Protein AF-A0A5C4MU54-F1 (afdb_monomer)

Nearest PDB structures (foldseek):
  4mve-assembly2_B  TM=8.933E-01  e=1.916E-12  Thermomonospora curvata DSM 43183
  5kkx-assembly2_B  TM=3.998E-01  e=1.098E+00  Neisseria meningitidis
  6kyw-assembly1_B  TM=4.357E-01  e=6.500E+00  Brassica rapa
  3ve1-assembly1_A  TM=3.232E-01  e=2.451E+00  Neisseria meningitidis serogroup B
  1u1z-assembly1_E  TM=2.388E-01  e=2.315E+00  Pseudomonas aeruginosa

Mean predicted aligned error: 8.46 Å

InterPro domains:
  IPR025568 Domain of unknown function DUF4334 [PF14232] (150-203)
  IPR025951 GXWXG domain [PF14231] (48-105)

Structure (mmCIF, N/CA/C/O backbone):
data_AF-A0A5C4MU54-F1
#
_entry.id   AF-A0A5C4MU54-F1
#
loop_
_atom_site.group_PDB
_atom_site.id
_atom_site.type_symbol
_atom_site.label_atom_id
_atom_site.label_alt_id
_atom_site.label_comp_id
_atom_site.label_asym_id
_atom_site.label_entity_id
_atom_site.label_seq_id
_atom_site.pdbx_PDB_ins_code
_atom_site.Cartn_x
_atom_site.Cartn_y
_atom_site.Cartn_z
_atom_site.occupancy
_atom_site.B_iso_or_equiv
_atom_site.auth_seq_id
_atom_site.auth_comp_id
_atom_site.auth_asym_id
_atom_site.auth_atom_id
_atom_site.pdbx_PDB_model_num
ATOM 1 N N . MET A 1 1 ? -67.118 17.242 30.029 1.00 42.56 1 MET A N 1
ATOM 2 C CA . MET A 1 1 ? -66.530 16.997 28.697 1.00 42.56 1 MET A CA 1
ATOM 3 C C . MET A 1 1 ? -65.313 17.906 28.598 1.00 42.56 1 MET A C 1
ATOM 5 O O . MET A 1 1 ? -65.481 19.115 28.640 1.00 42.56 1 MET A O 1
ATOM 9 N N . ASN A 1 2 ? -64.113 17.332 28.666 1.00 41.53 2 ASN A N 1
ATOM 10 C CA . ASN A 1 2 ? -62.840 18.057 28.631 1.00 41.53 2 ASN A CA 1
ATOM 11 C C . ASN A 1 2 ? -62.482 18.388 27.172 1.00 41.53 2 ASN A C 1
ATOM 13 O O . ASN A 1 2 ? -62.729 17.545 26.306 1.00 41.53 2 ASN A O 1
ATOM 17 N N . PRO A 1 3 ? -61.872 19.550 26.906 1.00 49.25 3 PRO A N 1
ATOM 18 C CA . PRO A 1 3 ? -60.753 19.557 25.971 1.00 49.25 3 PRO A CA 1
ATOM 19 C C . PRO A 1 3 ? -59.525 20.293 26.536 1.00 49.25 3 PRO A C 1
ATOM 21 O O . PRO A 1 3 ? -59.575 21.470 26.886 1.00 49.25 3 PRO A O 1
ATOM 24 N N . GLU A 1 4 ? -58.405 19.566 26.572 1.00 47.00 4 GLU A N 1
ATOM 25 C CA . GLU A 1 4 ? -57.030 20.070 26.686 1.00 47.00 4 GLU A CA 1
ATOM 26 C C . GLU A 1 4 ? -56.720 21.023 25.518 1.00 47.00 4 GLU A C 1
ATOM 28 O O . GLU A 1 4 ? -57.186 20.805 24.402 1.00 47.00 4 GLU A O 1
ATOM 33 N N . THR A 1 5 ? -55.969 22.115 25.681 1.00 49.09 5 THR A N 1
ATOM 34 C CA . THR A 1 5 ? -54.503 22.247 25.462 1.00 49.09 5 THR A CA 1
ATOM 35 C C . THR A 1 5 ? -54.216 23.767 25.411 1.00 49.09 5 THR A C 1
ATOM 37 O O . THR A 1 5 ? -55.079 24.517 24.974 1.00 49.09 5 THR A O 1
ATOM 40 N N . ARG A 1 6 ? -53.086 24.383 25.788 1.00 47.38 6 ARG A N 1
ATOM 41 C CA . ARG A 1 6 ? -51.692 24.010 26.107 1.00 47.38 6 ARG A CA 1
ATOM 42 C C . ARG A 1 6 ? -51.062 25.214 26.856 1.00 47.38 6 ARG A C 1
ATOM 44 O O . ARG A 1 6 ? -51.330 26.345 26.447 1.00 47.38 6 ARG A O 1
ATOM 51 N N . PRO A 1 7 ? -50.179 25.043 27.858 1.00 44.22 7 PRO A N 1
ATOM 52 C CA . PRO A 1 7 ? -49.405 26.158 28.407 1.00 44.22 7 PRO A CA 1
ATOM 53 C C . PRO A 1 7 ? 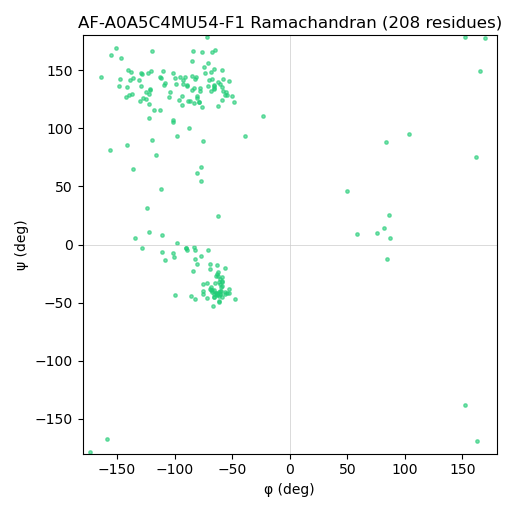-48.165 26.460 27.541 1.00 44.22 7 PRO A C 1
ATOM 55 O O . PRO A 1 7 ? -47.519 25.548 27.024 1.00 44.22 7 PRO A O 1
ATOM 58 N N . ARG A 1 8 ? -47.822 27.746 27.382 1.00 50.25 8 ARG A N 1
ATOM 59 C CA . ARG A 1 8 ? -46.562 28.191 26.752 1.00 50.25 8 ARG A CA 1
ATOM 60 C C . ARG A 1 8 ? -45.412 28.046 27.761 1.00 50.25 8 ARG A C 1
ATOM 62 O O . ARG A 1 8 ? -45.571 28.546 28.874 1.00 50.25 8 ARG A O 1
ATOM 69 N N . PRO A 1 9 ? -44.257 27.453 27.416 1.00 44.78 9 PRO A N 1
ATOM 70 C CA . PRO A 1 9 ? -43.075 27.551 28.263 1.00 44.78 9 PRO A CA 1
ATOM 71 C C . PRO A 1 9 ? -42.324 28.866 27.993 1.00 44.78 9 PRO A C 1
ATOM 73 O O . PRO A 1 9 ? -42.158 29.277 26.844 1.00 44.78 9 PRO A O 1
ATOM 76 N N . GLY A 1 10 ? -41.924 29.534 29.080 1.00 41.94 10 GLY A N 1
ATOM 77 C CA . GLY A 1 10 ? -41.128 30.764 29.089 1.00 41.94 10 GLY A CA 1
ATOM 78 C C . GLY A 1 10 ? -39.657 30.559 28.690 1.00 41.94 10 GLY A C 1
ATOM 79 O O . GLY A 1 10 ? -39.247 29.435 28.387 1.00 41.94 10 GLY A O 1
ATOM 80 N N . PRO A 1 11 ? -38.868 31.648 28.652 1.00 47.88 11 PRO A N 1
ATOM 81 C CA . PRO A 1 11 ? -37.481 31.619 28.210 1.00 47.88 11 PRO A CA 1
ATOM 82 C C . PRO A 1 11 ? -36.575 31.021 29.298 1.00 47.88 11 PRO A C 1
ATOM 84 O O . PRO A 1 11 ? -36.967 30.953 30.455 1.00 47.88 11 PRO A O 1
ATOM 87 N N . GLU A 1 12 ? -35.350 30.662 28.901 1.00 40.94 12 GLU A N 1
ATOM 88 C CA . GLU A 1 12 ? -34.212 30.194 29.7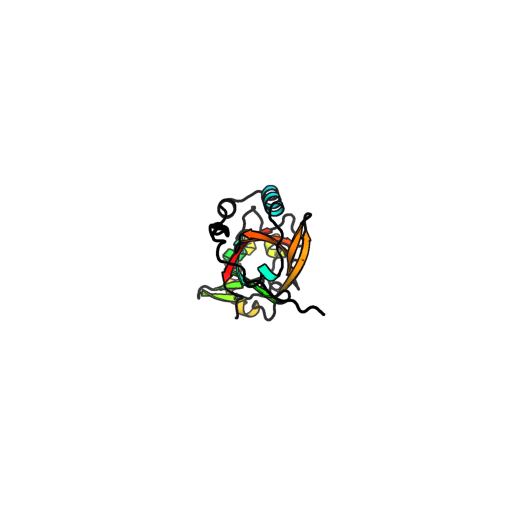21 1.00 40.94 12 GLU A CA 1
ATOM 89 C C . GLU A 1 12 ? -33.924 28.685 29.698 1.00 40.94 12 GLU A C 1
ATOM 91 O O . GLU A 1 12 ? -34.415 27.884 30.488 1.00 40.94 12 GLU A O 1
ATOM 96 N N . ARG A 1 13 ? -32.995 28.328 28.804 1.00 39.91 13 ARG A N 1
ATOM 97 C CA . ARG A 1 13 ? -31.848 27.461 29.104 1.00 39.91 13 ARG A CA 1
ATOM 98 C C . ARG A 1 13 ? -30.740 27.761 28.088 1.00 39.91 13 ARG A C 1
ATOM 100 O O . ARG A 1 13 ? -30.592 27.098 27.067 1.00 39.91 13 ARG A O 1
ATOM 107 N N . ARG A 1 14 ? -29.990 28.837 28.350 1.00 39.50 14 ARG A N 1
ATOM 108 C CA . ARG A 1 14 ? -28.600 28.957 27.887 1.00 39.50 14 ARG A CA 1
ATOM 109 C C . ARG A 1 14 ? -27.735 28.045 28.766 1.00 39.50 14 ARG A C 1
ATOM 111 O O . ARG A 1 14 ? -28.044 27.868 29.937 1.00 39.50 14 ARG A O 1
ATOM 118 N N . ALA A 1 15 ? -26.631 27.584 28.181 1.00 37.84 15 ALA A N 1
ATOM 119 C CA . ALA A 1 15 ? -25.504 26.877 28.796 1.00 37.84 15 ALA A CA 1
ATOM 120 C C . ALA A 1 15 ? -25.659 25.357 28.992 1.00 37.84 15 ALA A C 1
ATOM 122 O O . ALA A 1 15 ? -26.065 24.892 30.046 1.00 37.84 15 ALA A O 1
ATOM 123 N N . HIS A 1 16 ? -25.278 24.602 27.955 1.00 36.09 16 HIS A N 1
ATOM 124 C CA . HIS A 1 16 ? -24.318 23.479 27.981 1.00 36.09 16 HIS A CA 1
ATOM 125 C C . HIS A 1 16 ? -24.508 22.608 26.728 1.00 36.09 16 HIS A C 1
ATOM 127 O O . HIS A 1 16 ? -25.046 21.509 26.768 1.00 36.09 16 HIS A O 1
ATOM 133 N N . ALA A 1 17 ? -24.034 23.110 25.592 1.00 34.75 17 ALA A N 1
ATOM 134 C CA . ALA A 1 17 ? -23.425 22.246 24.588 1.00 34.75 17 ALA A CA 1
ATOM 135 C C . ALA A 1 17 ? -21.974 22.712 24.518 1.00 34.75 17 ALA A C 1
ATOM 137 O O . ALA A 1 17 ? -21.600 23.568 23.721 1.00 34.75 17 ALA A O 1
ATOM 138 N N . HIS A 1 18 ? -21.239 22.276 25.538 1.00 33.31 18 HIS A N 1
ATOM 139 C CA . HIS A 1 18 ? -19.813 22.474 25.680 1.00 33.31 18 HIS A CA 1
ATOM 140 C C . HIS A 1 18 ? -19.133 21.863 24.456 1.00 33.31 18 HIS A C 1
ATOM 142 O O . HIS A 1 18 ? -19.465 20.755 24.032 1.00 33.31 18 HIS A O 1
ATOM 148 N N . GLU A 1 19 ? -18.243 22.656 23.883 1.00 40.62 19 GLU A N 1
ATOM 149 C CA . GLU A 1 19 ? -17.209 22.295 22.931 1.00 40.62 19 GLU A CA 1
ATOM 150 C C . GLU A 1 19 ? -16.814 20.812 22.997 1.00 40.62 19 GLU A C 1
ATOM 152 O O . GLU A 1 19 ? -16.138 20.363 23.917 1.00 40.62 19 GLU A O 1
ATOM 157 N N . ILE A 1 20 ? -17.163 20.063 21.953 1.00 42.84 20 ILE A N 1
ATOM 158 C CA . ILE A 1 20 ? -16.318 18.965 21.472 1.00 42.84 20 ILE A CA 1
ATOM 159 C C . ILE A 1 20 ? -15.750 19.345 20.105 1.00 42.84 20 ILE A C 1
ATOM 161 O O . ILE A 1 20 ? -15.761 18.583 19.148 1.00 42.84 20 ILE A O 1
ATOM 165 N N . GLY A 1 21 ? -15.221 20.567 20.035 1.00 38.53 21 GLY A N 1
ATOM 166 C CA . GLY A 1 21 ? -14.106 20.888 19.156 1.00 38.53 21 GLY A CA 1
ATOM 167 C C . GLY A 1 21 ? -12.826 20.349 19.788 1.00 38.53 21 GLY A C 1
ATOM 168 O O . GLY A 1 21 ? -11.985 21.117 20.238 1.00 38.53 21 GLY A O 1
ATOM 169 N N . ALA A 1 22 ? -12.697 19.026 19.884 1.00 38.03 22 ALA A N 1
ATOM 170 C CA . ALA A 1 22 ? -11.425 18.408 20.219 1.00 38.03 22 ALA A CA 1
ATOM 171 C C . ALA A 1 22 ? -10.666 18.208 18.909 1.00 38.03 22 ALA A C 1
ATOM 173 O O . ALA A 1 22 ? -10.959 17.304 18.132 1.00 38.03 22 ALA A O 1
ATOM 174 N N . SER A 1 23 ? -9.732 19.122 18.673 1.00 39.97 23 SER A N 1
ATOM 175 C CA . SER A 1 23 ? -8.659 19.049 17.689 1.00 39.97 23 SER A CA 1
ATOM 176 C C . SER A 1 23 ? -8.071 17.630 17.606 1.00 39.97 23 SER A C 1
ATOM 178 O O . SER A 1 23 ? -7.177 17.268 18.369 1.00 39.97 23 SER A O 1
ATOM 180 N N . MET A 1 24 ? -8.573 16.807 16.682 1.00 43.19 24 MET A N 1
ATOM 181 C CA . MET A 1 24 ? -7.776 15.737 16.092 1.00 43.19 24 MET A CA 1
ATOM 182 C C . MET A 1 24 ? -6.849 16.447 15.124 1.00 43.19 24 MET A C 1
ATOM 184 O O . MET A 1 24 ? -7.202 16.697 13.976 1.00 43.19 24 MET A O 1
ATOM 188 N N . THR A 1 25 ? -5.697 16.867 15.629 1.00 43.53 25 THR A N 1
ATOM 189 C CA . THR A 1 25 ? -4.612 17.342 14.783 1.00 43.53 25 THR A CA 1
ATOM 190 C C . THR A 1 25 ? -4.402 16.328 13.664 1.00 43.53 25 THR A C 1
ATOM 192 O O . THR A 1 25 ? -4.125 15.161 13.941 1.00 43.53 25 THR A O 1
ATOM 195 N N . ASP A 1 26 ? -4.513 16.799 12.424 1.00 53.75 26 ASP A N 1
ATOM 196 C CA . ASP A 1 26 ? -4.186 16.145 11.145 1.00 53.75 26 ASP A CA 1
ATOM 197 C C . ASP A 1 26 ? -2.683 15.787 11.028 1.00 53.75 26 ASP A C 1
ATOM 199 O O . ASP A 1 26 ? -2.088 15.700 9.956 1.00 53.75 26 ASP A O 1
ATOM 203 N N . THR A 1 27 ? -2.020 15.633 12.172 1.00 66.38 27 THR A N 1
ATOM 204 C CA . THR A 1 27 ? -0.602 15.352 12.284 1.00 66.38 27 THR A CA 1
ATOM 205 C C . THR A 1 27 ? -0.424 13.848 12.244 1.00 66.38 27 THR A C 1
ATOM 207 O O . THR A 1 27 ? -0.986 13.110 13.055 1.00 66.38 27 THR A O 1
ATOM 210 N N . GLU A 1 28 ? 0.383 13.401 11.289 1.00 75.19 28 GLU A N 1
ATOM 211 C CA . GLU A 1 28 ? 0.813 12.015 11.190 1.00 75.19 28 GLU A CA 1
ATOM 212 C C . GLU A 1 28 ? 1.348 11.533 12.548 1.00 75.19 28 GLU A C 1
ATOM 214 O O . GLU A 1 28 ? 2.192 12.217 13.138 1.00 75.19 28 GLU A O 1
ATOM 219 N N . PRO A 1 29 ? 0.859 10.396 13.082 1.00 86.31 29 PRO A N 1
ATOM 220 C CA . PRO A 1 29 ? 1.333 9.908 14.366 1.00 86.31 29 PRO A CA 1
ATOM 221 C C . PRO A 1 29 ? 2.852 9.745 14.330 1.00 86.31 29 PRO A C 1
ATOM 223 O O . PRO A 1 29 ? 3.369 9.115 13.409 1.00 86.31 29 PRO A O 1
ATOM 226 N N . SER A 1 30 ? 3.569 10.270 15.328 1.00 89.94 30 SER A N 1
ATOM 227 C CA . SER A 1 30 ? 5.042 10.272 15.317 1.00 89.94 30 SER A CA 1
ATOM 228 C C . SER A 1 30 ? 5.620 8.879 15.081 1.00 89.94 30 SER A C 1
ATOM 230 O O . SER A 1 30 ? 6.528 8.716 14.280 1.00 89.94 30 SER A O 1
ATOM 232 N N . TRP A 1 31 ? 5.000 7.853 15.667 1.00 94.50 31 TRP A N 1
ATOM 233 C CA . TRP A 1 31 ? 5.428 6.473 15.488 1.00 94.50 31 TRP A CA 1
ATOM 234 C C . TRP A 1 31 ? 5.393 5.964 14.047 1.00 94.50 31 TRP A C 1
ATOM 236 O O . TRP A 1 31 ? 6.128 5.037 13.707 1.00 94.50 31 TRP A O 1
ATOM 246 N N . LEU A 1 32 ? 4.481 6.491 13.232 1.00 95.12 32 LEU A N 1
ATOM 247 C CA . LEU A 1 32 ? 4.355 6.110 11.835 1.00 95.12 32 LEU A CA 1
ATOM 248 C C . LEU A 1 32 ? 5.491 6.749 11.039 1.00 95.12 32 LEU A C 1
ATOM 250 O O . LEU A 1 32 ? 6.133 6.061 10.251 1.00 95.12 32 LEU A O 1
ATOM 254 N N . THR A 1 33 ? 5.789 8.019 11.318 1.00 93.88 33 THR A N 1
ATOM 255 C CA . THR A 1 33 ? 6.965 8.720 10.787 1.00 93.88 33 THR A CA 1
ATOM 256 C C . THR A 1 33 ? 8.259 8.008 11.178 1.00 93.88 33 THR A C 1
ATOM 258 O O . THR A 1 33 ? 9.108 7.786 10.318 1.00 93.88 33 THR A O 1
ATOM 261 N N . ASP A 1 34 ? 8.383 7.593 12.440 1.00 95.94 34 ASP A N 1
ATOM 262 C CA . ASP A 1 34 ? 9.554 6.877 12.948 1.00 95.94 34 ASP A CA 1
ATOM 263 C C . ASP A 1 34 ? 9.744 5.545 12.212 1.00 95.94 34 ASP A C 1
ATOM 265 O O . ASP A 1 34 ? 10.844 5.241 11.764 1.00 95.94 34 ASP A O 1
ATOM 269 N N . TRP A 1 35 ? 8.668 4.776 12.004 1.00 96.94 35 TRP A N 1
ATOM 270 C CA . TRP A 1 35 ? 8.735 3.518 11.252 1.00 96.94 35 TRP A CA 1
ATOM 271 C C . TRP A 1 35 ? 9.022 3.746 9.760 1.00 96.94 35 TRP A C 1
ATOM 273 O O . TRP A 1 35 ? 9.756 2.988 9.138 1.00 96.94 35 TRP A O 1
ATOM 283 N N . LEU A 1 36 ? 8.490 4.809 9.155 1.00 94.62 36 LEU A N 1
ATOM 284 C CA . LEU A 1 36 ? 8.824 5.165 7.772 1.00 94.62 36 LEU A CA 1
ATOM 285 C C . LEU A 1 36 ? 10.302 5.547 7.598 1.00 94.62 36 LEU A C 1
ATOM 287 O O . LEU A 1 36 ? 10.823 5.414 6.489 1.00 94.62 36 LEU A O 1
ATOM 291 N N . ALA A 1 37 ? 10.948 6.052 8.651 1.00 94.69 37 ALA A N 1
ATOM 292 C CA . ALA A 1 37 ? 12.359 6.421 8.646 1.00 94.69 37 ALA A CA 1
ATOM 293 C C . ALA A 1 37 ? 13.271 5.228 8.971 1.00 94.69 37 ALA A C 1
ATOM 295 O O . ALA A 1 37 ? 14.268 5.027 8.281 1.00 94.69 37 ALA A O 1
ATOM 296 N N . GLU A 1 38 ? 12.909 4.429 9.976 1.00 94.19 38 GLU A N 1
ATOM 297 C CA . GLU A 1 38 ? 13.736 3.352 10.517 1.00 94.19 38 GLU A CA 1
ATOM 298 C C . GLU A 1 38 ? 12.997 1.999 10.499 1.00 94.19 38 GLU A C 1
ATOM 300 O O . GLU A 1 38 ? 11.856 1.901 10.967 1.00 94.19 38 GLU A O 1
ATOM 305 N N . PRO A 1 39 ? 13.630 0.920 9.997 1.00 96.00 39 PRO A N 1
ATOM 306 C CA . PRO A 1 39 ? 13.005 -0.397 9.947 1.00 96.00 39 PRO A CA 1
ATOM 307 C C . PRO A 1 39 ? 12.631 -0.944 11.326 1.00 96.00 39 PRO A C 1
ATOM 309 O O . PRO A 1 39 ? 13.435 -0.934 12.258 1.00 96.00 39 PRO A O 1
ATOM 312 N N . LEU A 1 40 ? 11.442 -1.543 11.422 1.00 97.44 40 LEU A N 1
ATOM 313 C CA . LEU A 1 40 ? 11.066 -2.375 12.566 1.00 97.44 40 LEU A CA 1
ATOM 314 C C . LEU A 1 40 ? 11.328 -3.852 12.268 1.00 97.44 40 LEU A C 1
ATOM 316 O O . LEU A 1 40 ? 11.076 -4.334 11.168 1.00 97.44 40 LEU A O 1
ATOM 320 N N . GLY A 1 41 ? 11.751 -4.614 13.278 1.00 97.00 41 GLY A N 1
ATOM 321 C CA . GLY A 1 41 ? 11.723 -6.075 13.184 1.00 97.00 41 GLY A CA 1
ATOM 322 C C . GLY A 1 41 ? 10.295 -6.584 12.937 1.00 97.00 41 GLY A C 1
ATOM 323 O O . GLY A 1 41 ? 9.327 -5.970 13.390 1.00 97.00 41 GLY A O 1
ATOM 324 N N . THR A 1 42 ? 10.151 -7.717 12.241 1.00 96.62 42 THR A N 1
ATOM 325 C CA . THR A 1 42 ? 8.831 -8.262 11.855 1.00 96.62 42 THR A CA 1
ATOM 326 C C . THR A 1 42 ? 7.893 -8.444 13.056 1.00 96.62 42 THR A C 1
ATOM 328 O O . THR A 1 42 ? 6.728 -8.063 12.974 1.00 96.62 42 THR A O 1
ATOM 331 N N . ASP A 1 43 ? 8.393 -8.933 14.194 1.00 96.81 43 ASP A N 1
ATOM 332 C CA . ASP A 1 43 ? 7.574 -9.121 15.401 1.00 96.81 43 ASP A CA 1
ATOM 333 C C . ASP A 1 43 ? 7.072 -7.794 15.986 1.00 96.81 43 ASP A C 1
ATOM 335 O O . ASP A 1 43 ? 5.913 -7.683 16.388 1.00 96.81 43 ASP A O 1
ATOM 339 N N . ALA A 1 44 ? 7.914 -6.756 15.983 1.00 97.75 44 ALA A N 1
ATOM 340 C CA . ALA A 1 44 ? 7.528 -5.422 16.437 1.00 97.75 44 ALA A CA 1
ATOM 341 C C . ALA A 1 44 ? 6.503 -4.778 15.488 1.00 97.75 44 ALA A C 1
ATOM 343 O O . ALA A 1 44 ? 5.546 -4.149 15.944 1.00 97.75 44 ALA A O 1
ATOM 344 N N . ALA A 1 45 ? 6.662 -4.977 14.176 1.00 98.06 45 ALA A N 1
ATOM 345 C CA . ALA A 1 45 ? 5.701 -4.541 13.167 1.00 98.06 45 ALA A CA 1
ATOM 346 C C . ALA A 1 45 ? 4.336 -5.235 13.332 1.00 98.06 45 ALA A C 1
ATOM 348 O O . ALA A 1 45 ? 3.296 -4.574 13.291 1.00 98.06 45 ALA A O 1
ATOM 349 N N . LEU A 1 46 ? 4.334 -6.548 13.589 1.00 97.81 46 LEU A N 1
ATOM 350 C CA . LEU A 1 46 ? 3.126 -7.315 13.899 1.00 97.81 46 LEU A CA 1
ATOM 351 C C . LEU A 1 46 ? 2.451 -6.808 15.174 1.00 97.81 46 LEU A C 1
ATOM 353 O O . LEU A 1 46 ? 1.258 -6.522 15.150 1.00 97.81 46 LEU A O 1
ATOM 357 N N . ALA A 1 47 ? 3.206 -6.623 16.260 1.00 97.62 47 ALA A N 1
ATOM 358 C CA . ALA A 1 47 ? 2.670 -6.098 17.514 1.00 97.62 47 ALA A CA 1
ATOM 359 C C . ALA A 1 47 ? 2.062 -4.696 17.338 1.00 97.62 47 ALA A C 1
ATOM 361 O O . ALA A 1 47 ? 0.985 -4.411 17.866 1.00 97.62 47 ALA A O 1
ATOM 362 N N . ARG A 1 48 ? 2.709 -3.827 16.547 1.00 97.44 48 ARG A N 1
ATOM 363 C CA . ARG A 1 48 ? 2.164 -2.509 16.194 1.00 97.44 48 ARG A CA 1
ATOM 364 C C . ARG A 1 48 ? 0.848 -2.651 15.433 1.00 97.44 48 ARG A C 1
ATOM 366 O O . ARG A 1 48 ? -0.123 -1.997 15.802 1.00 97.44 48 ARG A O 1
ATOM 373 N N . PHE A 1 49 ? 0.806 -3.490 14.402 1.00 97.88 49 PHE A N 1
ATOM 374 C CA . PHE A 1 49 ? -0.395 -3.724 13.599 1.00 97.88 49 PHE A CA 1
ATOM 375 C C . PHE A 1 49 ? -1.553 -4.296 14.431 1.00 97.88 49 PHE A C 1
ATOM 377 O O . PHE A 1 49 ? -2.693 -3.848 14.305 1.00 97.88 49 PHE A O 1
ATOM 384 N N . ASP A 1 50 ? -1.254 -5.225 15.338 1.00 97.69 50 ASP A N 1
ATOM 385 C CA . ASP A 1 50 ? -2.215 -5.841 16.256 1.00 97.69 50 ASP A CA 1
ATOM 386 C C . ASP A 1 50 ? -2.738 -4.868 17.322 1.00 97.69 50 ASP A C 1
ATOM 388 O O . ASP A 1 50 ? -3.776 -5.124 17.934 1.00 97.69 50 ASP A O 1
ATOM 392 N N . GLY A 1 51 ? -2.066 -3.739 17.546 1.00 96.44 51 GLY A N 1
ATOM 393 C CA . GLY A 1 51 ? -2.559 -2.660 18.401 1.00 96.44 51 GLY A CA 1
ATOM 394 C C . GLY A 1 51 ? -3.571 -1.737 17.715 1.00 96.44 51 GLY A C 1
ATOM 395 O O . GLY A 1 51 ? -4.283 -1.003 18.399 1.00 96.44 51 GLY A O 1
ATOM 396 N N . LEU A 1 52 ? -3.656 -1.755 16.379 1.00 97.06 52 LEU A N 1
ATOM 397 C CA . LEU A 1 52 ? -4.477 -0.808 15.626 1.00 97.06 52 LEU A CA 1
ATOM 398 C C . LEU A 1 52 ? -5.945 -1.266 15.503 1.00 97.06 52 LEU A C 1
ATOM 400 O O . LEU A 1 52 ? -6.227 -2.464 15.353 1.00 97.06 52 LEU A O 1
ATOM 404 N N . PRO A 1 53 ? -6.906 -0.323 15.525 1.00 96.75 53 PRO A N 1
ATOM 405 C CA . PRO A 1 53 ? -8.315 -0.638 15.349 1.00 96.75 53 PRO A CA 1
ATOM 406 C C . PRO A 1 53 ? -8.627 -1.162 13.941 1.00 96.75 53 PRO A C 1
ATOM 408 O O . PRO A 1 53 ? -7.973 -0.841 12.945 1.00 96.75 53 PRO A O 1
ATOM 411 N N . GLY A 1 54 ? -9.667 -1.995 13.867 1.00 96.19 54 GLY A N 1
ATOM 412 C CA . GLY A 1 54 ? -10.264 -2.405 12.602 1.00 96.19 54 GLY A CA 1
ATOM 413 C C . GLY 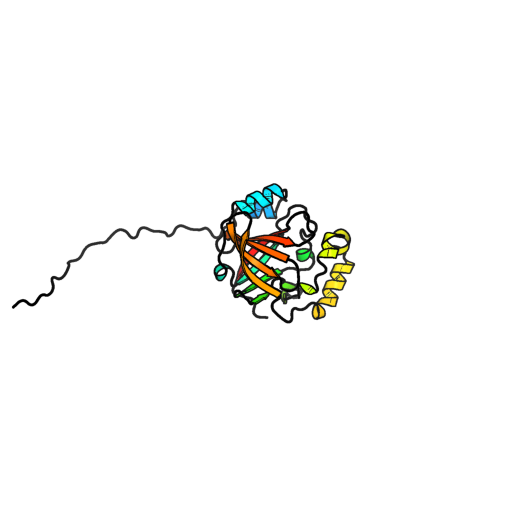A 1 54 ? -10.952 -1.244 11.896 1.00 96.19 54 GLY A C 1
ATOM 414 O O . GLY A 1 54 ? -11.199 -0.193 12.483 1.00 96.19 54 GLY A O 1
ATOM 415 N N . ILE A 1 55 ? -11.259 -1.450 10.620 1.00 95.75 55 ILE A N 1
ATOM 416 C CA . ILE A 1 55 ? -11.870 -0.430 9.776 1.00 95.75 55 ILE A CA 1
ATOM 417 C C . ILE A 1 55 ? -12.953 -1.034 8.889 1.00 95.75 55 ILE A C 1
ATOM 419 O O . ILE A 1 55 ? -12.802 -2.159 8.407 1.00 95.75 55 ILE A O 1
ATOM 423 N N . GLY A 1 56 ? -14.045 -0.297 8.691 1.00 95.12 56 GLY A N 1
ATOM 424 C CA . GLY A 1 56 ? -15.125 -0.676 7.779 1.00 95.12 56 GLY A CA 1
ATOM 425 C C . GLY A 1 56 ? -14.845 -0.259 6.328 1.00 95.12 56 GLY A C 1
ATOM 426 O O . GLY A 1 56 ? -14.092 0.691 6.100 1.00 95.12 56 GLY A O 1
ATOM 427 N N . PRO A 1 57 ? -15.482 -0.912 5.338 1.00 94.81 57 PRO A N 1
ATOM 428 C CA . PRO A 1 57 ? -15.191 -0.694 3.920 1.00 94.81 57 PRO A CA 1
ATOM 429 C C . PRO A 1 57 ? -15.542 0.721 3.445 1.00 94.81 57 PRO A C 1
ATOM 431 O O . PRO A 1 57 ? -14.819 1.287 2.632 1.00 94.81 57 PRO A O 1
ATOM 434 N N . GLY A 1 58 ? -16.590 1.340 4.002 1.00 94.69 58 GLY A N 1
ATOM 435 C CA . GLY A 1 58 ? -16.997 2.700 3.630 1.00 94.69 58 GLY A CA 1
ATOM 436 C C . GLY A 1 58 ? -15.925 3.761 3.902 1.00 94.69 58 GLY A C 1
ATOM 437 O O . GLY A 1 58 ? -15.784 4.700 3.125 1.00 94.69 58 GLY A O 1
ATOM 438 N N . HIS A 1 59 ? -15.101 3.582 4.945 1.00 95.19 59 HIS A N 1
ATOM 439 C CA . HIS A 1 59 ? -13.997 4.505 5.243 1.00 95.19 59 HIS A CA 1
ATOM 440 C C . HIS A 1 59 ? -12.882 4.427 4.195 1.00 95.19 59 HIS A C 1
ATOM 442 O O . HIS A 1 59 ? -12.088 5.354 4.054 1.00 95.19 59 HIS A O 1
ATOM 448 N N . LEU A 1 60 ? -12.794 3.327 3.450 1.00 97.19 60 LEU A N 1
ATOM 449 C CA . LEU A 1 60 ? -11.714 3.092 2.499 1.00 97.19 60 LEU A CA 1
ATOM 450 C C . LEU A 1 60 ? -11.936 3.768 1.143 1.00 97.19 60 LEU A C 1
ATOM 452 O O . LEU A 1 60 ? -10.984 3.861 0.376 1.00 97.19 60 LEU A O 1
ATOM 456 N N . ILE A 1 61 ? -13.135 4.276 0.849 1.00 97.94 61 ILE A N 1
ATOM 457 C CA . ILE A 1 61 ? -13.445 4.905 -0.443 1.00 97.94 61 ILE A CA 1
ATOM 458 C C . ILE A 1 61 ? -12.565 6.144 -0.654 1.00 97.94 61 ILE A C 1
ATOM 460 O O . ILE A 1 61 ? -12.615 7.093 0.128 1.00 97.94 61 ILE A O 1
ATOM 464 N N . GLY A 1 62 ? -11.750 6.152 -1.708 1.00 98.00 62 GLY A N 1
ATOM 465 C CA . GLY A 1 62 ? -10.853 7.264 -2.016 1.00 98.00 62 GLY A CA 1
ATOM 466 C C . GLY A 1 62 ? -9.596 6.872 -2.785 1.00 98.00 62 GLY A C 1
ATOM 467 O O . GLY A 1 62 ? -9.347 5.700 -3.081 1.00 98.00 62 GLY A O 1
ATOM 468 N N . LEU A 1 63 ? -8.788 7.886 -3.086 1.00 98.56 63 LEU A N 1
ATOM 469 C CA . LEU A 1 63 ? -7.431 7.737 -3.592 1.00 98.56 63 LEU A CA 1
ATOM 470 C C . LEU A 1 63 ? -6.446 7.769 -2.427 1.00 98.56 63 LEU A C 1
ATOM 472 O O . LEU A 1 63 ? -6.440 8.697 -1.615 1.00 98.56 63 LEU A O 1
ATOM 476 N N . TRP A 1 64 ? -5.589 6.759 -2.385 1.00 98.50 64 TRP A N 1
ATOM 477 C CA . TRP A 1 64 ? -4.627 6.540 -1.323 1.00 98.50 64 TRP A CA 1
ATOM 478 C C . TRP A 1 64 ? -3.220 6.502 -1.893 1.00 98.50 64 TRP A C 1
ATOM 480 O O . TRP A 1 64 ? -2.915 5.649 -2.728 1.00 98.50 64 TRP A O 1
ATOM 490 N N . GLN A 1 65 ? -2.352 7.392 -1.424 1.00 98.00 65 GLN A N 1
ATOM 491 C CA . GLN A 1 65 ? -0.929 7.339 -1.713 1.00 98.00 65 GLN A CA 1
ATOM 492 C C . GLN A 1 65 ? -0.254 6.320 -0.792 1.00 98.00 65 GLN A C 1
ATOM 494 O O . GLN A 1 65 ? -0.419 6.371 0.426 1.00 98.00 65 GLN A O 1
ATOM 499 N N . GLY A 1 66 ? 0.503 5.397 -1.378 1.00 97.06 66 GLY A N 1
ATOM 500 C CA . GLY A 1 66 ? 1.165 4.312 -0.670 1.00 97.06 66 GLY A CA 1
ATOM 501 C C . GLY A 1 66 ? 2.651 4.551 -0.434 1.00 97.06 66 GLY A C 1
ATOM 502 O O . GLY A 1 66 ? 3.323 5.175 -1.256 1.00 97.06 66 GLY A O 1
ATOM 503 N N . ARG A 1 67 ? 3.155 4.029 0.686 1.00 96.12 67 ARG A N 1
ATOM 504 C CA . ARG A 1 67 ? 4.586 3.944 1.019 1.00 96.12 67 ARG A CA 1
ATOM 505 C C . ARG A 1 67 ? 4.890 2.618 1.704 1.00 96.12 67 ARG A C 1
ATOM 507 O O . ARG A 1 67 ? 4.023 2.083 2.393 1.00 96.12 67 ARG A O 1
ATOM 514 N N . THR A 1 68 ? 6.096 2.089 1.537 1.00 96.81 68 THR A N 1
ATOM 515 C CA . THR A 1 68 ? 6.521 0.906 2.302 1.00 96.81 68 THR A CA 1
ATOM 516 C C . THR A 1 68 ? 6.723 1.263 3.774 1.00 96.81 68 THR A C 1
ATOM 518 O O . THR A 1 68 ? 7.266 2.323 4.073 1.00 96.81 68 THR A O 1
ATOM 521 N N . LEU A 1 69 ? 6.342 0.358 4.680 1.00 97.56 69 LEU A N 1
ATOM 522 C CA . LEU A 1 69 ? 6.786 0.387 6.072 1.00 97.56 69 LEU A CA 1
ATOM 523 C C . LEU A 1 69 ? 7.906 -0.648 6.256 1.00 97.56 69 LEU A C 1
ATOM 525 O O . LEU A 1 69 ? 7.623 -1.847 6.226 1.00 97.56 69 LEU A O 1
ATOM 529 N N . PRO A 1 70 ? 9.171 -0.212 6.375 1.00 97.12 70 PRO A N 1
ATOM 530 C CA . PRO A 1 70 ? 10.318 -1.099 6.264 1.00 97.12 70 PRO A CA 1
ATOM 531 C C . PRO A 1 70 ? 10.382 -2.113 7.407 1.00 97.12 70 PRO A C 1
ATOM 533 O O . PRO A 1 70 ? 10.219 -1.777 8.584 1.00 97.12 70 PRO A O 1
ATOM 536 N N . THR A 1 71 ? 10.672 -3.362 7.047 1.00 96.88 71 THR A N 1
ATOM 537 C CA . THR A 1 71 ? 10.959 -4.448 7.998 1.00 96.88 71 THR A CA 1
ATOM 538 C C . THR A 1 71 ? 12.177 -5.290 7.611 1.00 96.88 71 THR A C 1
ATOM 540 O O . THR A 1 71 ? 12.471 -6.301 8.250 1.00 96.88 71 THR A O 1
ATOM 543 N N . GLY A 1 72 ? 12.895 -4.885 6.556 1.00 92.75 72 GLY A N 1
ATOM 544 C CA . GLY A 1 72 ? 13.937 -5.686 5.913 1.00 92.75 72 GLY A CA 1
ATOM 545 C C . GLY A 1 72 ? 13.370 -6.714 4.926 1.00 92.75 72 GLY A C 1
ATOM 546 O O . GLY A 1 72 ? 14.076 -7.636 4.515 1.00 92.75 72 GLY A O 1
ATOM 547 N N . HIS A 1 73 ? 12.096 -6.590 4.549 1.00 93.62 73 HIS A N 1
ATOM 548 C CA . HIS A 1 73 ? 11.412 -7.550 3.693 1.00 93.62 73 HIS A CA 1
ATOM 549 C C . HIS A 1 73 ? 11.894 -7.437 2.227 1.00 93.62 73 HIS A C 1
ATOM 551 O O . HIS A 1 73 ? 12.192 -6.343 1.741 1.00 93.62 73 HIS A O 1
ATOM 557 N N . PRO A 1 74 ? 11.931 -8.534 1.438 1.00 90.75 74 PRO A N 1
ATOM 558 C CA . PRO A 1 74 ? 12.360 -8.500 0.034 1.00 90.75 74 PRO A CA 1
ATOM 559 C C . PRO A 1 74 ? 11.593 -7.539 -0.883 1.00 90.75 74 PRO A C 1
ATOM 561 O O . PRO A 1 74 ? 12.112 -7.175 -1.940 1.00 90.75 7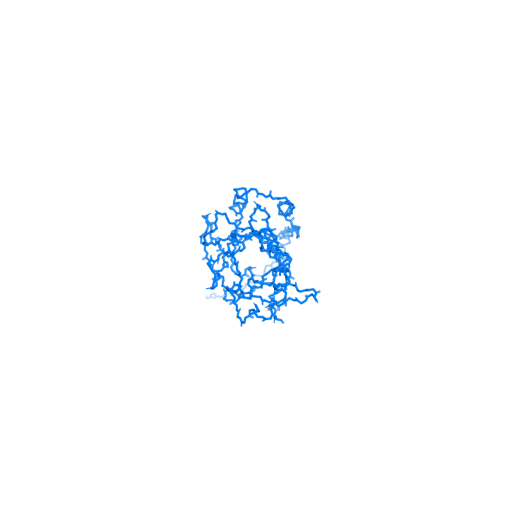4 PRO A O 1
ATOM 564 N N . PHE A 1 75 ? 10.387 -7.114 -0.507 1.00 91.25 75 PHE A N 1
ATOM 565 C CA . PHE A 1 75 ? 9.600 -6.113 -1.241 1.00 91.25 75 PHE A CA 1
ATOM 566 C C . PHE A 1 75 ? 9.850 -4.674 -0.805 1.00 91.25 75 PHE A C 1
ATOM 568 O O . PHE A 1 75 ? 9.328 -3.768 -1.454 1.00 91.25 75 PHE A O 1
ATOM 575 N N . ASP A 1 76 ? 10.683 -4.450 0.212 1.00 92.06 76 ASP A N 1
ATOM 576 C CA . ASP A 1 76 ? 10.899 -3.109 0.731 1.00 92.06 76 ASP A CA 1
ATOM 577 C C . ASP A 1 76 ? 11.432 -2.181 -0.360 1.00 92.06 76 ASP A C 1
ATOM 579 O O . ASP A 1 76 ? 12.415 -2.492 -1.051 1.00 92.06 76 ASP A O 1
ATOM 583 N N . SER A 1 77 ? 10.705 -1.080 -0.567 1.00 89.50 77 SER A N 1
ATOM 584 C CA . SER A 1 77 ? 10.948 -0.054 -1.587 1.00 89.50 77 SER A CA 1
ATOM 585 C C . SER A 1 77 ? 10.965 -0.549 -3.040 1.00 89.50 77 SER A C 1
ATOM 587 O O . SER A 1 77 ? 11.307 0.205 -3.955 1.00 89.50 77 SER A O 1
ATOM 589 N N . LEU A 1 78 ? 10.576 -1.804 -3.296 1.00 90.94 78 LEU A N 1
ATOM 590 C CA . LEU A 1 78 ? 10.657 -2.412 -4.623 1.00 90.94 78 LEU A CA 1
ATOM 591 C C . LEU A 1 78 ? 9.696 -1.737 -5.605 1.00 90.94 78 LEU A C 1
ATOM 593 O O . LEU A 1 78 ? 10.101 -1.305 -6.684 1.00 90.94 78 LEU A O 1
ATOM 597 N N . LEU A 1 79 ? 8.418 -1.648 -5.230 1.00 88.94 79 LEU A N 1
ATOM 598 C CA . LEU A 1 79 ? 7.391 -1.054 -6.084 1.00 88.94 79 LEU A CA 1
ATOM 599 C C . LEU A 1 79 ? 7.543 0.471 -6.169 1.00 88.94 79 LEU A C 1
ATOM 601 O O . LEU A 1 79 ? 7.320 1.046 -7.233 1.00 88.94 79 LEU A O 1
ATOM 605 N N . GLU A 1 80 ? 8.000 1.124 -5.099 1.00 92.06 80 GLU A N 1
ATOM 606 C CA . GLU A 1 80 ? 8.321 2.560 -5.096 1.00 92.06 80 GLU A CA 1
ATOM 607 C C . GLU A 1 80 ? 9.426 2.882 -6.114 1.00 92.06 80 GLU A C 1
ATOM 609 O O . GLU A 1 80 ? 9.298 3.835 -6.883 1.00 92.06 80 GLU A O 1
ATOM 614 N N . GLY A 1 81 ? 10.451 2.027 -6.232 1.00 89.81 81 GLY A N 1
ATOM 615 C CA . GLY A 1 81 ? 11.499 2.149 -7.255 1.00 89.81 81 GLY A CA 1
ATOM 616 C C . GLY A 1 81 ? 11.008 2.019 -8.708 1.00 89.81 81 GLY A C 1
ATOM 617 O O . GLY A 1 81 ? 11.705 2.450 -9.639 1.00 89.81 81 GLY A O 1
ATOM 618 N N . LEU A 1 82 ? 9.809 1.457 -8.901 1.00 89.69 82 LEU A N 1
ATOM 619 C CA . LEU A 1 82 ? 9.086 1.350 -10.175 1.00 89.69 82 LEU A CA 1
ATOM 620 C C . LEU A 1 82 ? 8.029 2.456 -10.363 1.00 89.69 82 LEU A C 1
ATOM 622 O O . LEU A 1 82 ? 7.338 2.486 -11.385 1.00 89.69 82 LEU A O 1
ATOM 626 N N . GLY A 1 83 ? 7.909 3.373 -9.399 1.00 93.38 83 GLY A N 1
ATOM 627 C CA . GLY A 1 83 ? 6.963 4.484 -9.424 1.00 93.38 83 GLY A CA 1
ATOM 628 C C . GLY A 1 83 ? 5.581 4.135 -8.881 1.00 93.38 83 GLY A C 1
ATOM 629 O O . GLY A 1 83 ? 4.603 4.753 -9.302 1.00 93.38 83 GLY A O 1
ATOM 630 N N . TRP A 1 84 ? 5.461 3.140 -7.996 1.00 96.56 84 TRP A N 1
ATOM 631 C CA . TRP A 1 84 ? 4.197 2.878 -7.310 1.00 96.56 84 TRP A CA 1
ATOM 632 C C . TRP A 1 84 ? 3.726 4.135 -6.586 1.00 96.56 84 TRP A C 1
ATOM 634 O O . TRP A 1 84 ? 4.477 4.795 -5.872 1.00 96.56 84 TRP A O 1
ATOM 644 N N . TYR A 1 85 ? 2.478 4.488 -6.855 1.00 97.31 85 TYR A N 1
ATOM 645 C CA . TYR A 1 85 ? 1.812 5.648 -6.299 1.00 97.31 85 TYR A CA 1
ATOM 646 C C . TYR A 1 85 ? 0.918 5.251 -5.132 1.00 97.31 85 TYR A C 1
ATOM 648 O O . TYR A 1 85 ? 0.917 5.937 -4.118 1.00 97.31 85 TYR A O 1
ATOM 656 N N . GLY A 1 86 ? 0.162 4.158 -5.270 1.00 97.50 86 GLY A N 1
ATOM 657 C CA . GLY A 1 86 ? -0.770 3.720 -4.240 1.00 97.50 86 GLY A CA 1
ATOM 658 C C . GLY A 1 86 ? -1.952 2.932 -4.790 1.00 97.50 86 GLY A C 1
ATOM 659 O O . GLY A 1 86 ? -1.777 2.067 -5.655 1.00 97.50 86 GLY A O 1
ATOM 660 N N . LYS A 1 87 ? -3.146 3.208 -4.261 1.00 98.25 87 LYS A N 1
ATOM 661 C CA . LYS A 1 87 ? -4.387 2.466 -4.526 1.00 98.25 87 LYS A CA 1
ATOM 662 C C . LYS A 1 87 ? -5.560 3.431 -4.709 1.00 98.25 87 LYS A C 1
ATOM 664 O O . LYS A 1 87 ? -5.589 4.481 -4.079 1.00 98.25 87 LYS A O 1
ATOM 669 N N . SER A 1 88 ? -6.538 3.066 -5.531 1.00 98.25 88 SER A N 1
ATOM 670 C CA . SER A 1 88 ? -7.839 3.749 -5.587 1.00 98.25 88 SER A CA 1
ATOM 671 C C . SER A 1 88 ? -8.946 2.755 -5.287 1.00 98.25 88 SER A C 1
ATOM 673 O O . SER A 1 88 ? -8.939 1.650 -5.829 1.00 98.25 88 SER A O 1
ATOM 675 N N . ILE A 1 89 ? -9.872 3.146 -4.422 1.00 98.25 89 ILE A N 1
ATOM 676 C CA . ILE A 1 89 ? -11.006 2.339 -3.979 1.00 98.25 89 ILE A CA 1
ATOM 677 C C . ILE A 1 89 ? -12.262 3.134 -4.315 1.00 98.25 89 ILE A C 1
ATOM 679 O O . ILE A 1 89 ? -12.509 4.168 -3.698 1.00 98.25 89 ILE A O 1
ATOM 683 N N . GLU A 1 90 ? -13.024 2.680 -5.307 1.00 97.12 90 GLU A N 1
ATOM 684 C CA . GLU A 1 90 ? -14.299 3.300 -5.684 1.00 97.12 90 GLU A CA 1
ATOM 685 C C . GLU A 1 90 ? -15.427 2.817 -4.770 1.00 97.12 90 GLU A C 1
ATOM 687 O O . GLU A 1 90 ? -16.196 3.620 -4.251 1.00 97.12 90 GLU A O 1
ATOM 692 N N . ASP A 1 91 ? -15.495 1.504 -4.553 1.00 96.88 91 ASP A N 1
ATOM 693 C CA . ASP A 1 91 ? -16.414 0.836 -3.637 1.00 96.88 91 ASP A CA 1
ATOM 694 C C . ASP A 1 91 ? -15.868 -0.551 -3.247 1.00 96.88 91 ASP A C 1
ATOM 696 O O . ASP A 1 91 ? -14.695 -0.863 -3.481 1.00 96.88 91 ASP A O 1
ATOM 700 N N . SER A 1 92 ? -16.713 -1.376 -2.624 1.00 96.38 92 SER A N 1
ATOM 701 C CA . SER A 1 92 ? -16.346 -2.718 -2.175 1.00 96.38 92 SER A CA 1
ATOM 702 C C . SER A 1 92 ? -15.961 -3.679 -3.299 1.00 96.38 92 SER A C 1
ATOM 704 O O . SER A 1 92 ? -15.187 -4.588 -3.040 1.00 96.38 92 SER A O 1
ATOM 706 N N . ASP A 1 93 ? -16.430 -3.496 -4.529 1.00 96.44 93 ASP A N 1
ATOM 707 C CA . ASP A 1 93 ? -16.163 -4.423 -5.637 1.00 96.44 93 ASP A CA 1
ATOM 708 C C . ASP A 1 93 ? -15.188 -3.841 -6.671 1.00 96.44 93 ASP A C 1
ATOM 710 O O . ASP A 1 93 ? -14.652 -4.555 -7.523 1.00 96.44 93 ASP A O 1
ATOM 714 N N . ARG A 1 94 ? -14.930 -2.532 -6.592 1.00 96.56 94 ARG A N 1
ATOM 715 C CA . ARG A 1 94 ? -14.147 -1.776 -7.568 1.00 96.56 94 ARG A CA 1
ATOM 716 C C . ARG A 1 94 ? -12.916 -1.143 -6.942 1.00 96.56 94 ARG A C 1
ATOM 718 O O . ARG A 1 94 ? -12.916 0.009 -6.506 1.00 96.56 94 ARG A O 1
ATOM 725 N N . VAL A 1 95 ? -11.818 -1.899 -6.961 1.00 97.75 95 VAL A N 1
ATOM 726 C CA . VAL A 1 95 ? -10.512 -1.437 -6.478 1.00 97.75 95 VAL A CA 1
ATOM 727 C C . VAL A 1 95 ? -9.437 -1.506 -7.565 1.00 97.75 95 VAL A C 1
ATOM 729 O O . VAL A 1 95 ? -9.238 -2.526 -8.230 1.00 97.75 95 VAL A O 1
ATOM 732 N N . HIS A 1 96 ? -8.677 -0.419 -7.700 1.00 97.69 96 HIS A N 1
ATOM 733 C CA . HIS A 1 96 ? -7.398 -0.367 -8.404 1.00 97.69 96 HIS A CA 1
ATOM 734 C C . HIS A 1 96 ? -6.256 -0.472 -7.385 1.00 97.69 96 HIS A C 1
ATOM 736 O O . HIS A 1 96 ? -5.820 0.539 -6.830 1.00 97.69 96 HIS A O 1
ATOM 742 N N . PRO A 1 97 ? -5.739 -1.683 -7.119 1.00 96.75 97 PRO A N 1
ATOM 743 C CA . PRO A 1 97 ? -4.816 -1.904 -6.011 1.00 96.75 97 PRO A CA 1
ATOM 744 C C . PRO A 1 97 ? -3.359 -1.533 -6.329 1.00 96.75 97 PRO A C 1
ATOM 746 O O . PRO A 1 97 ? -2.495 -1.644 -5.459 1.00 96.75 97 PRO A O 1
ATOM 749 N N . LEU A 1 98 ? -3.072 -1.157 -7.579 1.00 96.69 98 LEU A N 1
ATOM 750 C CA . LEU A 1 98 ? -1.740 -0.849 -8.088 1.00 96.69 98 LEU A CA 1
ATOM 751 C C . LEU A 1 98 ? -1.803 0.342 -9.048 1.00 96.69 98 LEU A C 1
ATOM 753 O O . LEU A 1 98 ? -1.891 0.184 -10.268 1.00 96.69 98 LEU A O 1
ATOM 757 N N . LEU A 1 99 ? -1.744 1.543 -8.484 1.00 97.62 99 LEU A N 1
ATOM 758 C CA . LEU A 1 99 ? -1.546 2.779 -9.231 1.00 97.62 99 LEU A CA 1
ATOM 759 C C . LEU A 1 99 ? -0.064 3.126 -9.291 1.00 97.62 99 LEU A C 1
ATOM 761 O O . LEU A 1 99 ? 0.654 2.977 -8.304 1.00 97.62 99 LEU A O 1
ATOM 765 N N . PHE A 1 100 ? 0.385 3.628 -10.435 1.00 96.50 100 PHE A N 1
ATOM 766 C CA . PHE A 1 100 ? 1.763 4.040 -10.672 1.00 96.50 100 PHE A CA 1
ATOM 767 C C . PHE A 1 100 ? 1.808 5.446 -11.254 1.00 96.50 100 PHE A C 1
ATOM 769 O O . PHE A 1 100 ? 1.060 5.756 -12.179 1.00 96.50 100 PHE A O 1
ATOM 776 N N . ARG A 1 101 ? 2.723 6.276 -10.751 1.00 95.62 101 ARG A N 1
ATOM 777 C CA . ARG A 1 101 ? 2.989 7.621 -11.264 1.00 95.62 101 ARG A CA 1
ATOM 778 C C . ARG A 1 101 ? 4.164 7.572 -12.235 1.00 95.62 101 ARG A C 1
ATOM 780 O O . ARG A 1 101 ? 5.247 7.097 -11.899 1.00 95.62 101 ARG A O 1
ATOM 787 N N . ARG A 1 102 ? 3.945 8.056 -13.455 1.00 91.19 102 ARG A N 1
ATOM 788 C CA . ARG A 1 102 ? 4.970 8.145 -14.504 1.00 91.19 102 ARG A CA 1
ATOM 789 C C . ARG A 1 102 ? 5.797 9.417 -14.355 1.00 91.19 102 ARG A C 1
ATOM 791 O O . ARG A 1 102 ? 5.406 10.336 -13.641 1.00 91.19 102 ARG A O 1
ATOM 798 N N . SER A 1 103 ? 6.925 9.485 -15.062 1.00 87.88 103 SER A N 1
ATOM 799 C CA . SER A 1 103 ? 7.777 10.684 -15.105 1.00 87.88 103 SER A CA 1
ATOM 800 C C . SER A 1 103 ? 7.035 11.920 -15.623 1.00 87.88 103 SER A C 1
ATOM 802 O O . SER A 1 103 ? 7.339 13.027 -15.201 1.00 87.88 103 SER A O 1
ATOM 804 N N . SER A 1 104 ? 6.014 11.733 -16.467 1.00 89.94 104 SER A N 1
ATOM 805 C CA . SER A 1 104 ? 5.104 12.795 -16.915 1.00 89.94 104 SER A CA 1
ATOM 806 C C . SER A 1 104 ? 4.144 13.306 -15.833 1.00 89.94 104 SER A C 1
ATOM 808 O O . SER A 1 104 ? 3.357 14.206 -16.097 1.00 89.94 104 SER A O 1
ATOM 810 N N . GLY A 1 105 ? 4.135 12.699 -14.643 1.00 90.81 105 GLY A N 1
ATOM 811 C CA . GLY A 1 105 ? 3.167 12.968 -13.578 1.00 90.81 105 GLY A CA 1
ATOM 812 C C . GLY A 1 105 ? 1.853 12.195 -13.716 1.00 90.81 105 GLY A C 1
ATOM 813 O O . GLY A 1 105 ? 1.100 12.110 -12.748 1.00 90.81 105 GLY A O 1
ATOM 814 N N . ARG A 1 106 ? 1.586 11.566 -14.870 1.00 93.31 106 ARG A N 1
ATOM 815 C CA . ARG A 1 106 ? 0.352 10.800 -15.093 1.00 93.31 106 ARG A CA 1
ATOM 816 C C . ARG A 1 106 ? 0.283 9.571 -14.185 1.00 93.31 106 ARG A C 1
ATOM 818 O O . ARG A 1 106 ? 1.252 8.813 -14.096 1.0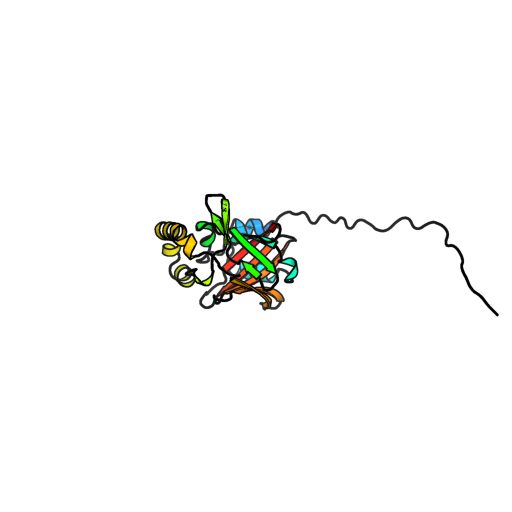0 93.31 106 ARG A O 1
ATOM 825 N N . ILE A 1 107 ? -0.878 9.347 -13.574 1.00 96.06 107 ILE A N 1
ATOM 826 C CA . ILE A 1 107 ? -1.189 8.125 -12.828 1.00 96.06 107 ILE A CA 1
ATOM 827 C C . ILE A 1 107 ? -1.795 7.096 -13.787 1.00 96.06 107 ILE A C 1
ATOM 829 O O . ILE A 1 107 ? -2.609 7.438 -14.641 1.00 96.06 107 ILE A O 1
ATOM 833 N N . VAL A 1 108 ? -1.377 5.836 -13.679 1.00 96.06 108 VAL A N 1
ATOM 834 C CA . VAL A 1 108 ? -1.956 4.717 -14.432 1.00 96.06 108 VAL A CA 1
ATOM 835 C C . VAL A 1 108 ? -2.169 3.509 -13.526 1.00 96.06 108 VAL A C 1
ATOM 837 O O . VAL A 1 108 ? -1.334 3.219 -12.667 1.00 96.06 108 VAL A O 1
ATOM 840 N N . ALA A 1 109 ? -3.256 2.773 -13.747 1.00 97.06 109 ALA A N 1
ATOM 841 C CA . ALA A 1 109 ? -3.509 1.498 -13.084 1.00 97.06 109 ALA A CA 1
ATOM 842 C C . ALA A 1 109 ? -2.823 0.343 -13.826 1.00 97.06 109 ALA A C 1
ATOM 844 O O . ALA A 1 109 ? -2.947 0.219 -15.048 1.00 97.06 109 ALA A O 1
ATOM 845 N N . LEU A 1 110 ? -2.126 -0.525 -13.091 1.00 95.88 110 LEU A N 1
ATOM 846 C CA . LEU A 1 110 ? -1.524 -1.748 -13.626 1.00 95.88 110 LEU A CA 1
ATOM 847 C C . LEU A 1 110 ? -2.241 -2.997 -13.114 1.00 95.88 110 LEU A C 1
ATOM 849 O O . LEU A 1 110 ? -2.772 -3.013 -12.005 1.00 95.88 110 LEU A O 1
ATOM 853 N N . ASN A 1 111 ? -2.246 -4.049 -13.932 1.00 93.75 111 ASN A N 1
ATOM 854 C CA . ASN A 1 111 ? -2.846 -5.331 -13.593 1.00 93.75 111 ASN A CA 1
ATOM 855 C C . ASN A 1 111 ? -1.941 -6.113 -12.616 1.00 93.75 111 ASN A C 1
ATOM 857 O O . ASN A 1 111 ? -0.835 -6.503 -13.006 1.00 93.75 111 ASN A O 1
ATOM 861 N N . PRO A 1 112 ? -2.406 -6.423 -11.389 1.00 91.75 112 PRO A N 1
ATOM 862 C CA . PRO A 1 112 ? -1.647 -7.241 -10.445 1.00 91.75 112 PRO A CA 1
ATOM 863 C C . PRO A 1 112 ? -1.293 -8.634 -10.968 1.00 91.75 112 PRO A C 1
ATOM 865 O O . PRO A 1 112 ? -0.237 -9.152 -10.618 1.00 91.75 112 PRO A O 1
ATOM 868 N N . ALA A 1 113 ? -2.120 -9.241 -11.825 1.00 90.81 113 ALA A N 1
ATOM 869 C CA . ALA A 1 113 ? -1.864 -10.574 -12.378 1.00 90.81 113 ALA A CA 1
ATOM 870 C C . ALA A 1 113 ? -0.579 -10.641 -13.217 1.00 90.81 113 ALA A C 1
ATOM 872 O O . ALA A 1 113 ? 0.056 -11.687 -13.305 1.00 90.81 113 ALA A O 1
ATOM 873 N N . LEU A 1 114 ? -0.170 -9.512 -13.803 1.00 90.06 114 LEU A N 1
ATOM 874 C CA . LEU A 1 114 ? 1.032 -9.414 -14.630 1.00 90.06 114 LEU A CA 1
ATOM 875 C C . LEU A 1 114 ? 2.284 -9.055 -13.816 1.00 90.06 114 LEU A C 1
ATOM 877 O O . LEU A 1 114 ? 3.379 -8.986 -14.372 1.00 90.06 114 LEU A O 1
ATOM 881 N N . MET A 1 115 ? 2.147 -8.813 -12.508 1.00 90.31 115 MET A N 1
ATOM 882 C CA . MET A 1 115 ? 3.277 -8.504 -11.635 1.00 90.31 115 MET A CA 1
ATOM 883 C C . MET A 1 115 ? 3.968 -9.800 -11.180 1.00 90.31 115 MET A C 1
ATOM 885 O O . MET A 1 115 ? 3.333 -10.634 -10.527 1.00 90.31 115 MET A O 1
ATOM 889 N N . PRO A 1 116 ? 5.275 -9.983 -11.450 1.00 88.25 116 PRO A N 1
ATOM 890 C CA . PRO A 1 116 ? 5.995 -11.218 -11.138 1.00 88.25 116 PRO A CA 1
ATOM 891 C C . PRO A 1 116 ? 6.420 -11.276 -9.658 1.00 88.25 116 PRO A C 1
ATOM 893 O O . PRO A 1 116 ? 7.605 -11.342 -9.327 1.00 88.25 116 PRO A O 1
ATOM 896 N N . THR A 1 117 ? 5.446 -11.263 -8.747 1.00 85.31 117 THR A N 1
ATOM 897 C CA . THR A 1 117 ? 5.658 -11.185 -7.288 1.00 85.31 117 THR A CA 1
ATOM 898 C C . THR A 1 117 ? 6.508 -12.339 -6.741 1.00 85.31 117 THR A C 1
ATOM 900 O O . THR A 1 117 ? 7.357 -12.119 -5.882 1.00 85.31 117 THR A O 1
ATOM 903 N N . ALA A 1 118 ? 6.372 -13.551 -7.291 1.00 84.88 118 ALA A N 1
ATOM 904 C CA . ALA A 1 118 ? 7.211 -14.697 -6.920 1.00 84.88 118 ALA A CA 1
ATOM 905 C C . ALA A 1 118 ? 8.698 -14.484 -7.262 1.00 84.88 118 ALA A C 1
ATOM 907 O O . ALA A 1 118 ? 9.574 -14.787 -6.455 1.00 84.88 118 ALA A O 1
ATOM 908 N N . VAL A 1 119 ? 8.996 -13.929 -8.444 1.00 84.88 119 VAL A N 1
ATOM 909 C CA . VAL A 1 119 ? 10.380 -13.645 -8.863 1.00 84.88 119 VAL A CA 1
ATOM 910 C C . VAL A 1 119 ? 10.988 -12.575 -7.966 1.00 84.88 119 VAL A C 1
ATOM 912 O O . VAL A 1 119 ? 12.128 -12.719 -7.535 1.00 84.88 119 VAL A O 1
ATOM 915 N N . ALA A 1 120 ? 10.220 -11.533 -7.646 1.00 86.88 120 ALA A N 1
ATOM 916 C CA . ALA A 1 120 ? 10.649 -10.489 -6.726 1.00 86.88 120 ALA A CA 1
ATOM 917 C C . ALA A 1 120 ? 10.980 -11.030 -5.325 1.00 86.88 120 ALA A C 1
ATOM 919 O O . ALA A 1 120 ? 11.941 -10.570 -4.710 1.00 86.88 120 ALA A O 1
ATOM 920 N N . LEU A 1 121 ? 10.225 -12.026 -4.851 1.00 86.62 121 LEU A N 1
ATOM 921 C CA . LEU A 1 121 ? 10.434 -12.650 -3.547 1.00 86.62 121 LEU A CA 1
ATOM 922 C C . LEU A 1 121 ? 11.693 -13.528 -3.530 1.00 86.62 121 LEU A C 1
ATOM 924 O O . LEU A 1 121 ? 12.504 -13.426 -2.615 1.00 86.62 121 LEU A O 1
ATOM 928 N N . HIS A 1 122 ? 11.882 -14.367 -4.553 1.00 87.69 122 HIS A N 1
ATOM 929 C CA . HIS A 1 122 ? 13.005 -15.310 -4.607 1.00 87.69 122 HIS A CA 1
ATOM 930 C C . HIS A 1 122 ? 14.309 -14.700 -5.138 1.00 87.69 122 HIS A C 1
ATOM 932 O O . HIS A 1 122 ? 15.385 -15.235 -4.878 1.00 87.69 122 HIS A O 1
ATOM 938 N N . ARG A 1 123 ? 14.241 -13.605 -5.907 1.00 90.19 123 ARG A N 1
ATOM 939 C CA . ARG A 1 123 ? 15.405 -12.921 -6.502 1.00 90.19 123 ARG A CA 1
ATOM 940 C C . ARG A 1 123 ? 15.310 -11.393 -6.362 1.00 90.19 123 ARG A C 1
ATOM 942 O O . ARG A 1 123 ? 15.272 -10.679 -7.371 1.00 90.19 123 ARG A O 1
ATOM 949 N N . PRO A 1 124 ? 15.338 -10.864 -5.126 1.00 88.19 124 PRO A N 1
ATOM 950 C CA . PRO A 1 124 ? 15.152 -9.438 -4.855 1.00 88.19 124 PRO A CA 1
ATOM 951 C C . PRO A 1 124 ? 16.194 -8.531 -5.522 1.00 88.19 124 PRO A C 1
ATOM 953 O O . PRO A 1 124 ? 15.852 -7.421 -5.930 1.00 88.19 124 PRO A O 1
ATOM 956 N N . GLY A 1 125 ? 17.446 -8.985 -5.664 1.00 89.19 125 GLY A N 1
ATOM 957 C CA . GLY A 1 125 ? 18.502 -8.218 -6.338 1.00 89.19 125 GLY A CA 1
ATOM 958 C C . GLY A 1 125 ? 18.253 -8.056 -7.841 1.00 89.19 125 GLY A C 1
ATOM 959 O O . GLY A 1 125 ? 18.402 -6.963 -8.383 1.00 89.19 125 GLY A O 1
ATOM 960 N N . PHE A 1 126 ? 17.782 -9.115 -8.506 1.00 90.75 126 PHE A N 1
ATOM 961 C CA . PHE A 1 126 ? 17.411 -9.054 -9.921 1.00 90.75 126 PHE A CA 1
ATOM 962 C C . PHE A 1 126 ? 16.210 -8.129 -10.146 1.00 90.75 126 PHE A C 1
ATOM 964 O O . PHE A 1 126 ? 16.251 -7.278 -11.034 1.00 90.75 126 PHE A O 1
ATOM 971 N N . ALA A 1 127 ? 15.172 -8.236 -9.310 1.00 89.88 127 ALA A N 1
ATOM 972 C CA . ALA A 1 127 ? 13.967 -7.410 -9.414 1.00 89.88 127 ALA A CA 1
ATOM 973 C C . ALA A 1 127 ? 14.233 -5.903 -9.229 1.00 89.88 127 ALA A C 1
ATOM 975 O O . ALA A 1 127 ? 13.481 -5.079 -9.744 1.00 89.88 127 ALA A O 1
ATOM 976 N N . ARG A 1 128 ? 15.321 -5.540 -8.539 1.00 90.69 128 ARG A N 1
ATOM 977 C CA . ARG A 1 128 ? 15.772 -4.149 -8.346 1.00 90.69 128 ARG A CA 1
ATOM 978 C C . ARG A 1 128 ? 16.712 -3.641 -9.443 1.00 90.69 128 ARG A C 1
ATOM 980 O O . ARG A 1 128 ? 17.094 -2.472 -9.427 1.00 90.69 128 ARG A O 1
ATOM 987 N N . SER A 1 129 ? 17.111 -4.496 -10.382 1.00 92.31 129 SER A N 1
ATOM 988 C CA . SER A 1 129 ? 18.117 -4.150 -11.386 1.00 92.31 129 SER A CA 1
ATOM 989 C C . SER A 1 129 ? 17.617 -3.093 -12.379 1.00 92.31 129 SER A C 1
ATOM 991 O O . SER A 1 129 ? 16.437 -3.037 -12.733 1.00 92.31 129 SER A O 1
ATOM 993 N N . LEU A 1 130 ? 18.533 -2.254 -12.870 1.00 92.00 130 LEU A N 1
ATOM 994 C CA . LEU A 1 130 ? 18.220 -1.233 -13.874 1.00 92.00 130 LEU A CA 1
ATOM 995 C C . LEU A 1 130 ? 17.573 -1.817 -15.148 1.00 92.00 130 LEU A C 1
ATOM 997 O O . LEU A 1 130 ? 16.571 -1.249 -15.586 1.00 92.00 130 LEU A O 1
ATOM 1001 N N . PRO A 1 131 ? 18.040 -2.954 -15.712 1.00 93.88 131 PRO A N 1
ATOM 1002 C CA . PRO A 1 131 ? 17.376 -3.579 -16.854 1.00 93.88 131 PRO A CA 1
ATOM 1003 C C . PRO A 1 131 ? 15.902 -3.908 -16.595 1.00 93.88 131 PRO A C 1
ATOM 1005 O O . PRO A 1 131 ? 15.065 -3.647 -17.456 1.00 93.88 131 PRO A O 1
ATOM 1008 N N . VAL A 1 132 ? 15.556 -4.411 -15.402 1.00 91.38 132 VAL A N 1
ATOM 1009 C CA . VAL A 1 132 ? 14.158 -4.701 -15.033 1.00 91.38 132 VAL A CA 1
ATOM 1010 C C . VAL A 1 132 ? 13.325 -3.422 -14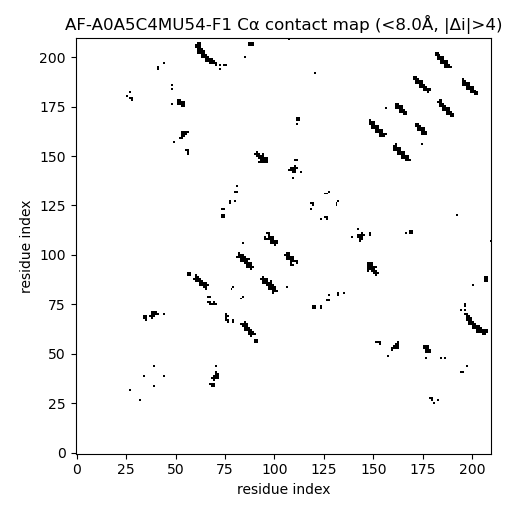.979 1.00 91.38 132 VAL A C 1
ATOM 1012 O O . VAL A 1 132 ? 12.209 -3.401 -15.493 1.00 91.38 132 VAL A O 1
ATOM 1015 N N . ARG A 1 133 ? 13.867 -2.334 -14.421 1.00 90.38 133 ARG A N 1
ATOM 1016 C CA . ARG A 1 133 ? 13.173 -1.035 -14.362 1.00 90.38 133 ARG A CA 1
ATOM 1017 C C . ARG A 1 133 ? 12.900 -0.472 -15.759 1.00 90.38 133 ARG A C 1
ATOM 1019 O O . ARG A 1 133 ? 11.801 0.015 -16.017 1.00 90.38 133 ARG A O 1
ATOM 1026 N N . LEU A 1 134 ? 13.875 -0.574 -16.665 1.00 92.25 134 LEU A N 1
ATOM 1027 C CA . LEU A 1 134 ? 13.726 -0.149 -18.060 1.00 92.25 134 LEU A CA 1
ATOM 1028 C C . LEU A 1 134 ? 12.704 -1.014 -18.808 1.00 92.25 134 LEU A C 1
ATOM 1030 O O . LEU A 1 134 ? 11.820 -0.478 -19.474 1.00 92.25 134 LEU A O 1
ATOM 1034 N N . ALA A 1 135 ? 12.773 -2.339 -18.650 1.00 91.81 135 ALA A N 1
ATOM 1035 C CA . ALA A 1 135 ? 11.807 -3.259 -19.244 1.00 91.81 135 ALA A CA 1
ATOM 1036 C C . ALA A 1 135 ? 10.381 -2.988 -18.742 1.00 91.81 135 ALA A C 1
ATOM 1038 O O . ALA A 1 135 ? 9.445 -2.949 -19.536 1.00 91.81 135 ALA A O 1
ATOM 1039 N N . PHE A 1 136 ? 10.211 -2.736 -17.442 1.00 91.56 136 PHE A N 1
ATOM 1040 C CA . PHE A 1 136 ? 8.921 -2.384 -16.853 1.00 91.56 136 PHE A CA 1
ATOM 1041 C C . PHE A 1 136 ? 8.344 -1.093 -17.447 1.00 91.56 136 PHE A C 1
ATOM 1043 O O . PHE A 1 136 ? 7.157 -1.040 -17.763 1.00 91.56 136 PHE A O 1
ATOM 1050 N N . ALA A 1 137 ? 9.182 -0.070 -17.645 1.00 88.69 137 ALA A N 1
ATOM 1051 C CA . ALA A 1 137 ? 8.766 1.174 -18.287 1.00 88.69 137 ALA A CA 1
ATOM 1052 C C . ALA A 1 137 ? 8.339 0.956 -19.750 1.00 88.69 137 ALA A C 1
ATOM 1054 O O . ALA A 1 137 ? 7.318 1.495 -20.172 1.00 88.69 137 ALA A O 1
ATOM 1055 N N . ALA A 1 138 ? 9.071 0.132 -20.506 1.00 91.38 138 ALA A N 1
ATOM 1056 C CA . ALA A 1 138 ? 8.746 -0.181 -21.898 1.00 91.38 138 ALA A CA 1
ATOM 1057 C C . ALA A 1 138 ? 7.471 -1.037 -22.043 1.00 91.38 138 ALA A C 1
ATOM 1059 O O . ALA A 1 138 ? 6.671 -0.812 -22.949 1.00 91.38 138 ALA A O 1
ATOM 1060 N N . LEU A 1 139 ? 7.257 -1.999 -21.139 1.00 91.25 139 LEU A N 1
ATOM 1061 C CA . LEU A 1 139 ? 6.109 -2.915 -21.159 1.00 91.25 139 LEU A CA 1
ATOM 1062 C C . LEU A 1 139 ? 4.844 -2.332 -20.516 1.00 91.25 139 LEU A C 1
ATOM 1064 O O . LEU A 1 139 ? 3.794 -2.972 -20.542 1.00 91.25 139 LEU A O 1
ATOM 1068 N N . GLU A 1 140 ? 4.901 -1.115 -19.975 1.00 88.56 140 GLU A N 1
ATOM 1069 C CA . GLU A 1 140 ? 3.786 -0.474 -19.275 1.00 88.56 140 GLU A CA 1
ATOM 1070 C C . GLU A 1 140 ? 2.438 -0.541 -20.015 1.00 88.56 140 GLU A C 1
ATOM 1072 O O . GLU A 1 140 ? 1.462 -0.934 -19.374 1.00 88.56 140 GLU A O 1
ATOM 1077 N N . PRO A 1 141 ? 2.333 -0.240 -21.329 1.00 88.69 141 PRO A N 1
ATOM 1078 C CA . PRO A 1 141 ? 1.050 -0.294 -22.034 1.00 88.69 141 PRO A CA 1
ATOM 1079 C C . PRO A 1 141 ? 0.397 -1.681 -21.997 1.00 88.69 141 PRO A C 1
ATOM 1081 O O . PRO A 1 141 ? -0.828 -1.779 -21.949 1.00 88.69 141 PRO A O 1
ATOM 1084 N N . VAL A 1 142 ? 1.210 -2.740 -21.980 1.00 91.44 142 VAL A N 1
ATOM 1085 C CA . VAL A 1 142 ? 0.760 -4.136 -21.873 1.00 91.44 142 VAL A CA 1
ATOM 1086 C C . VAL A 1 142 ? 0.334 -4.462 -20.441 1.00 91.44 142 VAL A C 1
ATOM 1088 O O . VAL A 1 142 ? -0.613 -5.215 -20.234 1.00 91.44 142 VAL A O 1
ATOM 1091 N N . LEU A 1 143 ? 0.999 -3.863 -19.450 1.00 92.62 143 LEU A N 1
ATOM 1092 C CA . LEU A 1 143 ? 0.735 -4.077 -18.027 1.00 92.62 143 LEU A CA 1
ATOM 1093 C C . LEU A 1 143 ? -0.513 -3.342 -17.516 1.00 92.62 143 LEU A C 1
ATOM 1095 O O . LEU A 1 143 ? -0.922 -3.578 -16.377 1.00 92.62 143 LEU A O 1
ATOM 1099 N N . ARG A 1 144 ? -1.114 -2.443 -18.307 1.00 93.69 144 ARG A N 1
ATOM 1100 C CA . ARG A 1 144 ? -2.271 -1.641 -17.883 1.00 93.69 144 ARG A CA 1
ATOM 1101 C C . ARG A 1 144 ? -3.452 -2.511 -17.468 1.00 93.69 144 ARG A C 1
ATOM 1103 O O . ARG A 1 144 ? -3.834 -3.460 -18.152 1.00 93.69 144 ARG A O 1
ATOM 1110 N N . ALA A 1 145 ? -4.063 -2.139 -16.349 1.00 93.00 145 ALA A N 1
ATOM 1111 C CA . ALA A 1 145 ? -5.307 -2.743 -15.911 1.00 93.00 145 ALA A CA 1
ATOM 1112 C C . ALA A 1 145 ? -6.427 -2.406 -16.904 1.00 93.00 145 ALA A C 1
ATOM 1114 O O . ALA A 1 145 ? -6.594 -1.256 -17.301 1.00 93.00 145 ALA A O 1
ATOM 1115 N N . ARG A 1 146 ? -7.208 -3.420 -17.288 1.00 90.75 146 ARG A N 1
ATOM 1116 C CA . ARG A 1 146 ? -8.446 -3.252 -18.074 1.00 90.75 146 ARG A CA 1
ATOM 1117 C C . ARG A 1 146 ? -9.712 -3.319 -17.214 1.00 90.75 146 ARG A C 1
ATOM 1119 O O . ARG A 1 146 ? -10.798 -3.051 -17.706 1.00 90.75 146 ARG A O 1
ATOM 1126 N N . ARG A 1 147 ? -9.562 -3.732 -15.955 1.00 92.44 147 ARG A N 1
ATOM 1127 C CA . ARG A 1 147 ? -10.613 -3.932 -14.951 1.00 92.44 147 ARG A CA 1
ATOM 1128 C C . ARG A 1 147 ? -10.039 -3.691 -13.557 1.00 92.44 147 ARG A C 1
ATOM 1130 O O . ARG A 1 147 ? -8.816 -3.638 -13.394 1.00 92.44 147 ARG A O 1
ATOM 1137 N N . HIS A 1 148 ? -10.909 -3.616 -12.562 1.00 95.31 148 HIS A N 1
ATOM 1138 C CA . HIS A 1 148 ? -10.539 -3.629 -11.150 1.00 95.31 148 HIS A CA 1
ATOM 1139 C C . HIS A 1 148 ? -9.843 -4.944 -10.775 1.00 95.31 148 HIS A C 1
ATOM 1141 O O . HIS A 1 148 ? -10.182 -6.023 -11.268 1.00 95.31 148 HIS A O 1
ATOM 1147 N N . GLY A 1 149 ? -8.805 -4.835 -9.950 1.00 95.00 149 GLY A N 1
ATOM 1148 C CA . GLY A 1 149 ? -7.903 -5.946 -9.630 1.00 95.00 149 GLY A CA 1
ATOM 1149 C C . GLY A 1 149 ? -8.164 -6.597 -8.274 1.00 95.00 149 GLY A C 1
ATOM 1150 O O . GLY A 1 149 ? -7.516 -7.596 -7.958 1.00 95.00 149 GLY A O 1
ATOM 1151 N N . ALA A 1 150 ? -9.055 -6.016 -7.471 1.00 97.69 150 ALA A N 1
ATOM 1152 C CA . ALA A 1 150 ? -9.361 -6.468 -6.123 1.00 97.69 150 ALA A CA 1
ATOM 1153 C C . ALA A 1 150 ? -10.772 -6.039 -5.689 1.00 97.69 150 ALA A C 1
ATOM 1155 O O . ALA A 1 150 ? -11.333 -5.098 -6.258 1.00 97.69 150 ALA A O 1
ATOM 1156 N N . THR A 1 151 ? -11.272 -6.683 -4.636 1.00 97.81 151 THR A N 1
ATOM 1157 C CA . THR A 1 151 ? -12.453 -6.274 -3.863 1.00 97.81 151 THR A CA 1
ATOM 1158 C C . THR A 1 151 ? -12.085 -6.022 -2.400 1.00 97.81 151 THR A C 1
ATOM 1160 O O . THR A 1 151 ? -11.003 -6.387 -1.931 1.00 97.81 151 THR A O 1
ATOM 1163 N N . LEU A 1 152 ? -12.990 -5.391 -1.663 1.00 98.00 152 LEU A N 1
ATOM 1164 C CA . LEU A 1 152 ? -12.988 -5.302 -0.214 1.00 98.00 152 LEU A CA 1
ATOM 1165 C C . LEU A 1 152 ? -13.783 -6.463 0.383 1.00 98.00 152 LEU A C 1
ATOM 1167 O O . LEU A 1 152 ? -14.833 -6.852 -0.123 1.00 98.00 152 LEU A O 1
ATOM 1171 N N . GLY A 1 153 ? -13.332 -6.963 1.526 1.00 96.12 153 GLY A N 1
ATOM 1172 C CA . GLY A 1 153 ? -14.096 -7.917 2.319 1.00 96.12 153 GLY A CA 1
ATOM 1173 C C . GLY A 1 153 ? -13.833 -7.752 3.806 1.00 96.12 153 GLY A C 1
ATOM 1174 O O . GLY A 1 153 ? -12.698 -7.508 4.216 1.00 96.12 153 GLY A O 1
ATOM 1175 N N . LEU A 1 154 ? -14.875 -7.913 4.623 1.00 96.19 154 LEU A N 1
ATOM 1176 C CA . LEU A 1 154 ? -14.703 -8.034 6.068 1.00 96.19 154 LEU A CA 1
ATOM 1177 C C . LEU A 1 154 ? -14.019 -9.364 6.388 1.00 96.19 154 LEU A C 1
ATOM 1179 O O . LEU A 1 154 ? -14.406 -10.416 5.876 1.00 96.19 154 LEU A O 1
ATOM 1183 N N . ARG A 1 155 ? -12.985 -9.309 7.224 1.00 95.50 155 ARG A N 1
ATOM 1184 C CA . ARG A 1 155 ? -12.192 -10.458 7.651 1.00 95.50 155 ARG A CA 1
ATOM 1185 C C . ARG A 1 155 ? -11.818 -10.319 9.115 1.00 95.50 155 ARG A C 1
ATOM 1187 O O . ARG A 1 155 ? -11.363 -9.263 9.556 1.00 95.50 155 ARG A O 1
ATOM 1194 N N . ASP A 1 156 ? -11.956 -11.417 9.839 1.00 95.19 156 ASP A N 1
ATOM 1195 C CA . ASP A 1 156 ? -11.272 -11.594 11.108 1.00 95.19 156 ASP A CA 1
ATOM 1196 C C . ASP A 1 156 ? -9.830 -11.986 10.830 1.00 95.19 156 ASP A C 1
ATOM 1198 O O . ASP A 1 156 ? -9.549 -12.958 10.129 1.00 95.19 156 ASP A O 1
ATOM 1202 N N . PHE A 1 157 ? -8.908 -11.189 11.353 1.00 95.50 157 PHE A N 1
ATOM 1203 C CA . PHE A 1 157 ? -7.486 -11.427 11.191 1.00 95.50 157 PHE A CA 1
ATOM 1204 C C . PHE A 1 157 ? -6.772 -11.071 12.485 1.00 95.50 157 PHE A C 1
ATOM 1206 O O . PHE A 1 157 ? -6.969 -9.977 13.023 1.00 95.50 157 PHE A O 1
ATOM 1213 N N . ARG A 1 158 ? -5.978 -12.018 12.998 1.00 93.75 158 ARG A N 1
ATOM 1214 C CA . ARG A 1 158 ? -5.229 -11.880 14.260 1.00 93.75 158 ARG A CA 1
ATOM 1215 C C . ARG A 1 158 ? -6.110 -11.389 15.421 1.00 93.75 158 ARG A C 1
ATOM 1217 O O . ARG A 1 158 ? -5.763 -10.468 16.149 1.00 93.75 158 ARG A O 1
ATOM 1224 N N . GLY A 1 159 ? -7.297 -11.987 15.553 1.00 92.62 159 GLY A N 1
ATOM 1225 C CA . GLY A 1 159 ? -8.232 -11.708 16.649 1.00 92.62 159 GLY A CA 1
ATOM 1226 C C . GLY A 1 159 ? -9.009 -10.392 16.539 1.00 92.62 159 GLY A C 1
ATOM 1227 O O . GLY A 1 159 ? -9.666 -10.007 17.502 1.00 92.62 159 GLY A O 1
ATOM 1228 N N . ARG A 1 160 ? -8.959 -9.690 15.396 1.00 93.62 160 ARG A N 1
ATOM 1229 C CA . ARG A 1 160 ? -9.726 -8.453 15.200 1.00 93.62 160 ARG A CA 1
ATOM 1230 C C . ARG A 1 160 ? -10.389 -8.388 13.826 1.00 93.62 160 ARG A C 1
ATOM 1232 O O . ARG A 1 160 ? -9.711 -8.505 12.803 1.00 93.62 160 ARG A O 1
ATOM 1239 N N . GLN A 1 161 ? -11.685 -8.091 13.807 1.00 95.81 161 GLN A N 1
ATOM 1240 C CA . GLN A 1 161 ? -12.437 -7.845 12.579 1.00 95.81 161 GLN A CA 1
ATOM 1241 C C . GLN A 1 161 ? -11.974 -6.550 11.899 1.00 95.81 161 GLN A C 1
ATOM 1243 O O . GLN A 1 161 ? -11.619 -5.568 12.557 1.00 95.81 161 GLN A O 1
ATOM 1248 N N . GLY A 1 162 ? -11.926 -6.537 10.575 1.00 95.50 162 GLY A N 1
ATOM 1249 C CA . GLY A 1 162 ? -11.602 -5.354 9.785 1.00 95.50 162 GLY A CA 1
ATOM 1250 C C . GLY A 1 162 ? -11.787 -5.616 8.300 1.00 95.50 162 GLY A C 1
ATOM 1251 O O . GLY A 1 162 ? -12.185 -6.708 7.903 1.00 95.50 162 GLY A O 1
ATOM 1252 N N . THR A 1 163 ? -11.501 -4.617 7.476 1.00 97.69 163 THR A N 1
ATOM 1253 C CA . THR A 1 163 ? -11.579 -4.764 6.023 1.00 97.69 163 THR A CA 1
ATOM 1254 C C . THR A 1 163 ? -10.227 -5.172 5.456 1.00 97.69 163 THR A C 1
ATOM 1256 O O . THR A 1 163 ? -9.187 -4.647 5.858 1.00 97.69 163 THR A O 1
ATOM 1259 N N . ALA A 1 164 ? -10.251 -6.097 4.506 1.00 97.94 164 ALA A N 1
ATOM 1260 C CA . ALA A 1 164 ? -9.100 -6.489 3.718 1.00 97.94 164 ALA A CA 1
ATOM 1261 C C . ALA A 1 164 ? -9.350 -6.248 2.226 1.00 97.94 164 ALA A C 1
ATOM 1263 O O . ALA A 1 164 ? -10.483 -6.359 1.759 1.00 97.94 164 ALA A O 1
ATOM 1264 N N . LEU A 1 165 ? -8.282 -5.945 1.492 1.00 98.00 165 LEU A N 1
ATOM 12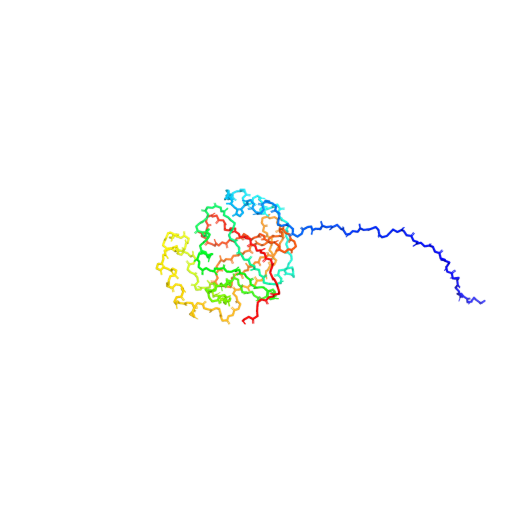65 C CA . LEU A 1 165 ? -8.250 -5.944 0.032 1.00 98.00 165 LEU A CA 1
ATOM 1266 C C . LEU A 1 165 ? -7.911 -7.361 -0.447 1.00 98.00 165 LEU A C 1
ATOM 1268 O O . LEU A 1 165 ? -6.864 -7.892 -0.083 1.00 98.00 165 LEU A O 1
ATOM 1272 N N . ILE A 1 166 ? -8.761 -7.965 -1.272 1.00 97.44 166 ILE A N 1
ATOM 1273 C CA . ILE A 1 166 ? -8.584 -9.330 -1.782 1.00 97.44 166 ILE A CA 1
ATOM 1274 C C . ILE A 1 166 ? -8.334 -9.250 -3.284 1.00 97.44 166 ILE A C 1
ATOM 1276 O O . ILE A 1 166 ? -9.197 -8.807 -4.041 1.00 97.44 166 ILE A O 1
ATOM 1280 N N . TYR A 1 167 ? -7.150 -9.665 -3.726 1.00 96.44 167 TYR A N 1
ATOM 1281 C CA . TYR A 1 167 ? -6.782 -9.610 -5.138 1.00 96.44 167 TYR A CA 1
ATOM 1282 C C . TYR A 1 167 ? -7.433 -10.760 -5.914 1.00 96.44 167 TYR A C 1
ATOM 1284 O O . TYR A 1 167 ? -7.378 -11.910 -5.494 1.00 96.44 167 TYR A O 1
ATOM 1292 N N . HIS A 1 168 ? -8.010 -10.466 -7.081 1.00 94.94 168 HIS A N 1
ATOM 1293 C CA . HIS A 1 168 ? -8.756 -11.467 -7.859 1.00 94.94 168 HIS A CA 1
ATOM 1294 C C . HIS A 1 168 ? -7.870 -12.577 -8.436 1.00 94.94 168 HIS A C 1
ATOM 1296 O O . HIS A 1 168 ? -8.268 -13.735 -8.496 1.00 94.94 168 HIS A O 1
ATOM 1302 N N . GLU A 1 169 ? -6.675 -12.213 -8.899 1.00 91.19 169 GLU A N 1
ATOM 1303 C CA . GLU A 1 169 ? -5.807 -13.088 -9.706 1.00 91.19 169 GLU A CA 1
ATOM 1304 C C . GLU A 1 169 ? -4.431 -13.304 -9.069 1.00 91.19 169 GLU A C 1
ATOM 1306 O O . GLU A 1 169 ? -3.507 -13.812 -9.700 1.00 91.19 169 GLU A O 1
ATOM 1311 N N . GLN A 1 170 ? -4.271 -12.888 -7.815 1.00 89.81 170 GLN A N 1
ATOM 1312 C CA . GLN A 1 170 ? -3.061 -13.101 -7.034 1.00 89.81 170 GLN A CA 1
ATOM 1313 C C . GLN A 1 170 ? -3.471 -13.664 -5.674 1.00 89.81 170 GLN A C 1
ATOM 1315 O O . GLN A 1 170 ? -4.461 -13.198 -5.113 1.00 89.81 170 GLN A O 1
ATOM 1320 N N . PRO A 1 171 ? -2.710 -14.610 -5.099 1.00 91.75 171 PRO A N 1
ATOM 1321 C CA . PRO A 1 171 ? -2.967 -15.122 -3.758 1.00 91.75 171 PRO A CA 1
ATOM 1322 C C . PRO A 1 171 ? -2.488 -14.104 -2.713 1.00 91.75 171 PRO A C 1
ATOM 1324 O O . PRO A 1 171 ? -1.624 -14.424 -1.903 1.00 91.75 171 PRO A O 1
ATOM 1327 N N . ILE A 1 172 ? -2.971 -12.864 -2.809 1.00 95.25 172 ILE A N 1
ATOM 1328 C CA . ILE A 1 172 ? -2.570 -11.707 -2.011 1.00 95.25 172 ILE A CA 1
ATOM 1329 C C . ILE A 1 172 ? -3.800 -11.158 -1.295 1.00 95.25 172 ILE A C 1
ATOM 1331 O O . ILE A 1 172 ? -4.824 -10.885 -1.928 1.00 95.25 172 ILE A O 1
ATOM 1335 N N . THR A 1 173 ? -3.663 -10.962 0.014 1.00 97.19 173 THR A N 1
ATOM 1336 C CA . THR A 1 173 ? -4.652 -10.279 0.850 1.00 97.19 173 THR A CA 1
ATOM 1337 C C . THR A 1 173 ? -3.967 -9.166 1.628 1.00 97.19 173 THR A C 1
ATOM 1339 O O . THR A 1 173 ? -2.996 -9.415 2.335 1.00 97.19 173 THR A O 1
ATOM 1342 N N . ASP A 1 174 ? -4.488 -7.948 1.521 1.00 97.94 174 ASP A N 1
ATOM 1343 C CA . ASP A 1 174 ? -4.025 -6.801 2.298 1.00 97.94 174 ASP A CA 1
ATOM 1344 C C . ASP A 1 174 ? -4.984 -6.545 3.459 1.00 97.94 174 ASP A C 1
ATOM 1346 O O . ASP A 1 174 ? -6.083 -6.033 3.255 1.00 97.94 174 ASP A O 1
ATOM 1350 N N . HIS A 1 175 ? -4.583 -6.846 4.687 1.00 98.19 175 HIS A N 1
ATOM 1351 C CA . HIS A 1 175 ? -5.348 -6.514 5.885 1.00 98.19 175 HIS A CA 1
ATOM 1352 C C . HIS A 1 175 ? -5.111 -5.055 6.268 1.00 98.19 175 HIS A C 1
ATOM 1354 O O . HIS A 1 175 ? -3.965 -4.645 6.446 1.00 98.19 175 HIS A O 1
ATOM 1360 N N . LEU A 1 176 ? -6.180 -4.269 6.420 1.00 98.31 176 LEU A N 1
ATOM 1361 C CA . LEU A 1 176 ? -6.083 -2.834 6.684 1.00 98.31 176 LEU A CA 1
ATOM 1362 C C . LEU A 1 176 ? -6.511 -2.498 8.115 1.00 98.31 176 LEU A C 1
ATOM 1364 O O . LEU A 1 176 ? -7.518 -2.996 8.629 1.00 98.31 176 LEU A O 1
ATOM 1368 N N . ARG A 1 177 ? -5.748 -1.610 8.751 1.00 97.81 177 ARG A N 1
ATOM 1369 C CA . ARG A 1 177 ? -6.032 -1.059 10.077 1.00 97.81 177 ARG A CA 1
ATOM 1370 C C . ARG A 1 177 ? -5.981 0.459 10.051 1.00 97.81 177 ARG A C 1
ATOM 1372 O O . ARG A 1 177 ? -5.201 1.054 9.307 1.00 97.81 177 ARG A O 1
ATOM 1379 N N . LEU A 1 178 ? -6.820 1.075 10.876 1.00 96.75 178 LEU A N 1
ATOM 1380 C CA . LEU A 1 178 ? -6.921 2.525 10.977 1.00 96.75 178 LEU A CA 1
ATOM 1381 C C . LEU A 1 178 ? -5.759 3.064 11.825 1.00 96.75 178 LEU A C 1
ATOM 1383 O O . LEU A 1 178 ? -5.596 2.668 12.977 1.00 96.75 178 LEU A O 1
ATOM 1387 N N . ALA A 1 179 ? -4.966 3.969 11.254 1.00 96.00 179 ALA A N 1
ATOM 1388 C CA . ALA A 1 179 ? -3.863 4.657 11.934 1.00 96.00 179 ALA A CA 1
ATOM 1389 C C . ALA A 1 179 ? -4.138 6.156 12.157 1.00 96.00 179 ALA A C 1
ATOM 1391 O O . ALA A 1 179 ? -3.364 6.837 12.822 1.00 96.00 179 ALA A O 1
ATOM 1392 N N . GLY A 1 180 ? -5.245 6.660 11.614 1.00 93.25 180 GLY A N 1
ATOM 1393 C CA . GLY A 1 180 ? -5.741 8.027 11.744 1.00 93.25 180 GLY A CA 1
ATOM 1394 C C . GLY A 1 180 ? -6.889 8.262 10.753 1.00 93.25 180 GLY A C 1
ATOM 1395 O O . GLY A 1 180 ? -7.187 7.360 9.969 1.00 93.25 180 GLY A O 1
ATOM 1396 N N . PRO A 1 181 ? -7.529 9.444 10.744 1.00 91.75 181 PRO A N 1
ATOM 1397 C CA . PRO A 1 181 ? -8.667 9.731 9.860 1.00 91.75 181 PRO A CA 1
ATOM 1398 C C . PRO A 1 181 ? -8.380 9.450 8.374 1.00 91.75 181 PRO A C 1
ATOM 1400 O O . PRO A 1 181 ? -9.180 8.804 7.696 1.00 91.75 181 PRO A O 1
ATOM 1403 N N . ASP A 1 182 ? -7.188 9.822 7.906 1.00 95.62 182 ASP A N 1
ATOM 1404 C CA . ASP A 1 182 ? -6.741 9.674 6.514 1.00 95.62 182 ASP A CA 1
ATOM 1405 C C . ASP A 1 182 ? -5.432 8.884 6.399 1.00 95.62 182 ASP A C 1
ATOM 1407 O O . ASP A 1 182 ? -4.589 9.130 5.529 1.00 95.62 182 ASP A O 1
ATOM 1411 N N . ARG A 1 183 ? -5.237 7.938 7.324 1.00 96.44 183 ARG A N 1
ATOM 1412 C CA . ARG A 1 183 ? -4.012 7.146 7.461 1.00 96.44 183 ARG A CA 1
ATOM 1413 C C . ARG A 1 183 ? -4.357 5.694 7.783 1.00 96.44 183 ARG A C 1
ATOM 1415 O O . ARG A 1 183 ? -5.086 5.419 8.738 1.00 96.44 183 ARG A O 1
ATOM 1422 N N . LEU A 1 184 ? -3.803 4.757 7.021 1.00 97.81 184 LEU A N 1
ATOM 1423 C CA . LEU A 1 184 ? -3.980 3.318 7.233 1.00 97.81 184 LEU A CA 1
ATOM 1424 C C . LEU A 1 184 ? -2.637 2.609 7.266 1.00 97.81 184 LEU A C 1
ATOM 1426 O O . LEU A 1 184 ? -1.730 2.952 6.510 1.00 97.81 184 LEU A O 1
ATOM 1430 N N . VAL A 1 185 ? -2.558 1.549 8.060 1.00 98.25 185 VAL A N 1
ATOM 1431 C CA . VAL A 1 185 ? -1.495 0.551 7.930 1.00 98.25 185 VAL A CA 1
ATOM 1432 C C . VAL A 1 185 ? -2.074 -0.682 7.260 1.00 98.25 185 VAL A C 1
ATOM 1434 O O . VAL A 1 185 ? -3.131 -1.180 7.653 1.00 98.25 185 VAL A O 1
ATOM 1437 N N . GLY A 1 186 ? -1.371 -1.163 6.245 1.00 98.25 186 GLY A N 1
ATOM 1438 C CA . GLY A 1 186 ? -1.646 -2.409 5.563 1.00 98.25 186 GLY A CA 1
ATOM 1439 C C . GLY A 1 186 ? -0.609 -3.471 5.892 1.00 98.25 186 GLY A C 1
ATOM 1440 O O . GLY A 1 186 ? 0.590 -3.194 5.947 1.00 98.25 186 GLY A O 1
ATOM 1441 N N . LEU A 1 187 ? -1.092 -4.692 6.084 1.00 98.12 187 LEU A N 1
ATOM 1442 C CA . LEU A 1 187 ? -0.296 -5.906 6.183 1.00 98.12 187 LEU A CA 1
ATOM 1443 C C . LEU A 1 187 ? -0.703 -6.812 5.025 1.00 98.12 187 LEU A C 1
ATOM 1445 O O . LEU A 1 187 ? -1.846 -7.258 4.955 1.00 98.12 187 LEU A O 1
ATOM 1449 N N . MET A 1 188 ? 0.228 -7.070 4.117 1.00 97.56 188 MET A N 1
ATOM 1450 C CA . MET A 1 188 ? 0.030 -7.942 2.969 1.00 97.56 188 MET A CA 1
ATOM 1451 C C . MET A 1 188 ? 0.488 -9.363 3.295 1.00 97.56 188 MET A C 1
ATOM 1453 O O . MET A 1 188 ? 1.674 -9.610 3.541 1.00 97.56 188 MET A O 1
ATOM 1457 N N . GLU A 1 189 ? -0.444 -10.304 3.204 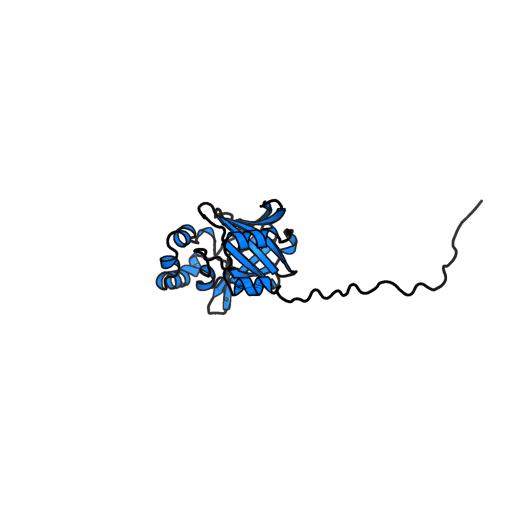1.00 94.62 189 GLU A N 1
ATOM 1458 C CA . GLU A 1 189 ? -0.171 -11.735 3.191 1.00 94.62 189 GLU A CA 1
ATOM 1459 C C . GLU A 1 189 ? -0.201 -12.270 1.762 1.00 94.62 189 GLU A C 1
ATOM 1461 O O . GLU A 1 189 ? -1.008 -11.859 0.925 1.00 94.62 189 GLU A O 1
ATOM 1466 N N . ARG A 1 190 ? 0.694 -13.215 1.481 1.00 92.00 190 ARG A N 1
ATOM 1467 C CA . ARG A 1 190 ? 0.753 -13.939 0.216 1.00 92.00 190 ARG A CA 1
ATOM 1468 C C . ARG A 1 190 ? 1.255 -15.346 0.466 1.00 92.00 190 ARG A C 1
ATOM 1470 O O . ARG A 1 190 ? 2.266 -15.528 1.143 1.00 92.00 190 ARG A O 1
ATOM 1477 N N . ASN A 1 191 ? 0.617 -16.326 -0.167 1.00 83.62 191 ASN A N 1
ATOM 1478 C CA . ASN A 1 191 ? 1.074 -17.712 -0.103 1.00 83.62 191 ASN A CA 1
ATOM 1479 C C . ASN A 1 191 ? 2.551 -17.819 -0.527 1.00 83.62 191 ASN A C 1
ATOM 1481 O O . ASN A 1 191 ? 2.950 -17.319 -1.585 1.00 83.62 191 ASN A O 1
ATOM 1485 N N . GLY A 1 192 ? 3.362 -18.472 0.306 1.00 81.25 192 GLY A N 1
ATOM 1486 C CA . GLY A 1 192 ? 4.796 -18.661 0.075 1.00 81.25 192 GLY A CA 1
ATOM 1487 C C . GLY A 1 192 ? 5.706 -17.529 0.570 1.00 81.25 192 GLY A C 1
ATOM 1488 O O . GLY A 1 192 ? 6.905 -17.598 0.316 1.00 81.25 192 GLY A O 1
ATOM 1489 N N . MET A 1 193 ? 5.186 -16.508 1.264 1.00 87.25 193 MET A N 1
ATOM 1490 C CA . MET A 1 193 ? 6.022 -15.559 2.017 1.00 87.25 193 MET A CA 1
ATOM 1491 C C . MET A 1 193 ? 6.240 -16.053 3.447 1.00 87.25 193 MET A C 1
ATOM 1493 O O . MET A 1 193 ? 5.301 -16.511 4.091 1.00 87.25 193 MET A O 1
ATOM 1497 N N . ALA A 1 194 ? 7.476 -15.946 3.940 1.00 86.88 194 ALA A N 1
ATOM 1498 C CA . ALA A 1 194 ? 7.810 -16.302 5.320 1.00 86.88 194 ALA A CA 1
ATOM 1499 C C . ALA A 1 194 ? 7.327 -15.242 6.322 1.00 86.88 194 ALA A C 1
ATOM 1501 O O . ALA A 1 194 ? 6.812 -15.584 7.379 1.00 86.88 194 ALA A O 1
ATOM 1502 N N . ASN A 1 195 ? 7.468 -13.965 5.955 1.00 93.31 195 ASN A N 1
ATOM 1503 C CA . ASN A 1 195 ? 7.051 -12.813 6.748 1.00 93.31 195 ASN A CA 1
ATOM 1504 C C . ASN A 1 195 ? 6.080 -11.955 5.925 1.00 93.31 195 ASN A C 1
ATOM 1506 O O . ASN A 1 195 ? 6.226 -11.895 4.700 1.00 93.31 195 ASN A O 1
ATOM 1510 N N . PRO A 1 196 ? 5.109 -11.282 6.559 1.00 96.19 196 PRO A N 1
ATOM 1511 C CA . PRO A 1 196 ? 4.232 -10.362 5.854 1.00 96.19 196 PRO A CA 1
ATOM 1512 C C . PRO A 1 196 ? 4.974 -9.086 5.440 1.00 96.19 196 PRO A C 1
ATOM 1514 O O . PRO A 1 196 ? 5.969 -8.686 6.049 1.00 96.19 196 PRO A O 1
ATOM 1517 N N . PHE A 1 197 ? 4.450 -8.423 4.413 1.00 97.06 197 PHE A N 1
ATOM 1518 C CA . PHE A 1 197 ? 4.932 -7.118 3.967 1.00 97.06 197 PHE A CA 1
ATOM 1519 C C . PHE A 1 197 ? 4.045 -6.009 4.534 1.00 97.06 197 PHE A C 1
ATOM 1521 O O . PHE A 1 197 ? 2.822 -6.136 4.519 1.00 97.06 197 PHE A O 1
ATOM 1528 N N . PHE A 1 198 ? 4.644 -4.913 4.998 1.00 98.25 198 PHE A N 1
ATOM 1529 C CA . PHE A 1 198 ? 3.911 -3.798 5.590 1.00 98.25 198 PHE A CA 1
ATOM 1530 C C . PHE A 1 198 ? 3.975 -2.558 4.709 1.00 98.25 198 PHE A C 1
ATOM 1532 O O . PHE A 1 198 ? 4.992 -2.239 4.093 1.00 98.25 198 PHE A O 1
ATOM 1539 N N . PHE A 1 199 ? 2.871 -1.826 4.674 1.00 98.31 199 PHE A N 1
ATOM 1540 C CA . PHE A 1 199 ? 2.781 -0.573 3.946 1.00 98.31 199 PHE A CA 1
ATOM 1541 C C . PHE A 1 199 ? 1.860 0.408 4.657 1.00 98.31 199 PHE A C 1
ATOM 1543 O O . PHE A 1 199 ? 1.015 0.046 5.472 1.00 98.31 199 PHE A O 1
ATOM 1550 N N . HIS A 1 200 ? 2.023 1.674 4.319 1.00 97.56 200 HIS A N 1
ATOM 1551 C CA . HIS A 1 200 ? 1.210 2.774 4.790 1.00 97.56 200 HIS A CA 1
ATOM 1552 C C . HIS A 1 200 ? 0.405 3.356 3.624 1.00 97.56 200 HIS A C 1
ATOM 1554 O O . HIS A 1 200 ? 0.905 3.417 2.498 1.00 97.56 200 HIS A O 1
ATOM 1560 N N . LEU A 1 201 ? -0.828 3.791 3.893 1.00 98.19 201 LEU A N 1
ATOM 1561 C CA . LEU A 1 201 ? -1.677 4.518 2.953 1.00 98.19 201 LEU A CA 1
ATOM 1562 C C . LEU A 1 201 ? -2.133 5.853 3.551 1.00 98.19 201 LEU A C 1
ATOM 1564 O O . LEU A 1 201 ? -2.789 5.877 4.590 1.00 98.19 201 LEU A O 1
ATOM 1568 N N . ALA A 1 202 ? -1.867 6.942 2.835 1.00 97.62 202 ALA A N 1
ATOM 1569 C CA . ALA A 1 202 ? -2.366 8.284 3.122 1.00 97.62 202 ALA A CA 1
ATOM 1570 C C . ALA A 1 202 ? -3.482 8.655 2.140 1.00 97.62 202 ALA A C 1
ATOM 1572 O O . ALA A 1 202 ? -3.268 8.571 0.928 1.00 97.62 202 ALA A O 1
ATOM 1573 N N . ARG A 1 203 ? -4.658 9.076 2.618 1.00 97.62 203 ARG A N 1
ATOM 1574 C CA . ARG A 1 203 ? -5.713 9.548 1.711 1.00 97.62 203 ARG A CA 1
ATOM 1575 C C . ARG A 1 203 ? -5.303 10.894 1.127 1.00 97.62 203 ARG A C 1
ATOM 1577 O O . ARG A 1 203 ? -4.805 11.758 1.841 1.00 97.62 203 ARG A O 1
ATOM 1584 N N . VAL A 1 204 ? -5.519 11.063 -0.171 1.00 97.12 204 VAL A N 1
ATOM 1585 C CA . VAL A 1 204 ? -5.158 12.288 -0.905 1.00 97.12 204 VAL A CA 1
ATOM 1586 C C . VAL A 1 204 ? -6.315 12.863 -1.721 1.00 97.12 204 VAL A C 1
ATOM 1588 O O . VAL A 1 204 ? -6.166 13.914 -2.337 1.00 97.12 204 VAL A O 1
ATOM 1591 N N . GLY A 1 205 ? -7.471 12.196 -1.740 1.00 96.38 205 GLY A N 1
ATOM 1592 C CA . GLY A 1 205 ? -8.649 12.701 -2.433 1.00 96.38 205 GLY A CA 1
ATOM 1593 C C . GLY A 1 205 ? -9.721 11.644 -2.703 1.00 96.38 205 GLY A C 1
ATOM 1594 O O . GLY A 1 205 ? -9.650 10.529 -2.172 1.00 96.38 205 GLY A O 1
ATOM 1595 N N . PRO A 1 206 ? -10.721 11.990 -3.535 1.00 97.50 206 PRO A N 1
ATOM 1596 C CA . PRO A 1 206 ? -11.726 11.045 -4.013 1.00 97.50 206 PRO A CA 1
ATOM 1597 C C . PRO A 1 206 ? -11.090 9.953 -4.894 1.00 97.50 206 PRO A C 1
ATOM 1599 O O . PRO A 1 206 ? -9.934 10.099 -5.297 1.00 97.50 206 PRO A O 1
ATOM 1602 N N . PRO A 1 207 ? -11.816 8.862 -5.207 1.00 97.38 207 PRO A N 1
ATOM 1603 C CA . PRO A 1 207 ? -11.309 7.799 -6.071 1.00 97.38 207 PRO A CA 1
ATOM 1604 C C . PRO A 1 207 ? -10.777 8.339 -7.406 1.00 97.38 207 PRO A C 1
ATOM 1606 O O . PRO A 1 207 ? -11.353 9.248 -8.004 1.00 97.38 207 PRO A O 1
ATOM 1609 N N . TRP A 1 208 ? -9.666 7.772 -7.874 1.00 95.44 208 TRP A N 1
ATOM 1610 C CA . TRP A 1 208 ? -9.085 8.087 -9.179 1.00 95.44 208 TRP A CA 1
ATOM 1611 C C . TRP A 1 208 ? -10.017 7.643 -10.312 1.00 95.44 208 TRP A C 1
ATOM 1613 O O . TRP A 1 208 ? -10.557 6.541 -10.265 1.00 95.44 208 TRP A O 1
ATOM 1623 N N . ASN A 1 209 ? -10.173 8.492 -11.329 1.00 87.12 209 ASN A N 1
ATOM 1624 C CA . ASN A 1 209 ? -11.199 8.383 -12.369 1.00 87.12 209 ASN A CA 1
ATOM 1625 C C . ASN A 1 209 ? -10.678 8.035 -13.778 1.00 87.12 209 ASN A C 1
ATOM 1627 O O . ASN A 1 209 ? -11.477 8.048 -14.713 1.00 87.12 209 ASN A O 1
ATOM 1631 N N . GLY A 1 210 ? -9.392 7.693 -13.932 1.00 81.06 210 GLY A N 1
ATOM 1632 C CA . GLY A 1 210 ? -8.809 7.348 -15.239 1.00 81.06 210 GLY A CA 1
ATOM 1633 C C . GLY A 1 210 ? -8.076 8.495 -15.911 1.00 81.06 210 GLY A C 1
ATOM 1634 O O . GLY A 1 210 ? -8.755 9.448 -16.338 1.00 81.06 210 GLY A O 1
#

Solvent-accessible surface area (backbone atoms only — not comparable to full-atom values): 12059 Å² total; per-residue (Å²): 138,88,82,89,85,81,86,83,83,79,89,88,86,82,90,83,84,72,84,80,81,70,82,76,67,93,61,78,52,65,71,57,56,49,33,60,75,42,69,36,54,62,68,58,47,48,54,55,57,69,70,40,48,53,36,62,68,79,78,57,51,14,19,27,42,43,46,61,36,40,47,85,50,63,64,55,57,49,52,54,76,70,26,44,36,22,32,26,21,68,49,54,72,40,16,39,74,38,25,29,41,44,98,87,66,50,73,46,51,41,35,64,68,75,53,64,60,67,55,31,61,78,36,39,70,61,61,68,30,69,70,48,51,53,50,50,64,71,45,40,83,77,39,42,42,92,63,62,42,22,30,54,42,83,41,78,51,94,93,42,57,20,25,24,43,40,35,77,71,45,76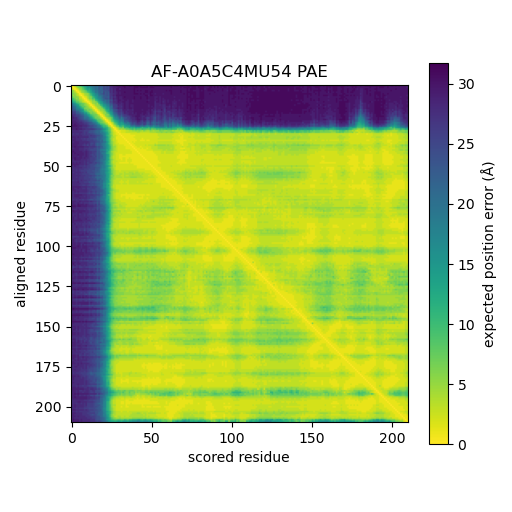,38,37,34,42,38,27,45,67,50,99,54,30,33,42,34,40,34,45,44,84,92,56,94,66,72,47,42,29,36,34,36,58,77,50,68,46,73,84,129

Radius of gyration: 22.67 Å; Cα contacts (8 Å, |Δi|>4): 371; chains: 1; bounding box: 85×50×52 Å

Organism: NCBI:txid2585369

Sequence (210 aa):
MNPETRPRPGPERRAHAHEIGASMTDTEPSWLTDWLAEPLGTDAALARFDGLPGIGPGHLIGLWQGRTLPTGHPFDSLLEGLGWYGKSIEDSDRVHPLLFRRSSGRIVALNPALMPTAVALHRPGFARSLPVRLAFAALEPVLRARRHGATLGLRDFRGRQGTALIYHEQPITDHLRLAGPDRLVGLMERNGMANPFFFHLARVGPPWNG

pLDDT: mean 87.57, std 17.5, range [33.31, 98.56]

Foldseek 3Di:
DDDDDDDDDDDDDDDDPDDPPPDPDPDQDVVQVVQLVDADAQVVVVVVQLPFAAADQVLQFADWFKAFRHHPALCHCLVVLLAFGAKHDHGQAAIQGTWGQDPVRDIFGFAPLPDPVVCSRVPSVVSNDPVVSVVCVVCVVVRGDPGGFWGWDWDDDPNHTHIWTGGPNFQKIWGWGDSDSQKIKTWIDHPPDPGTTIMMIGGDGGGDDD

Secondary structure (DSSP, 8-state):
------PPP-S---------------PPPHHHHHHHHSPPPHHHHHHHHHTSPP--GGGG-EEEEEEE--SS-TTTTTTGGGTEEEEEESSSS-EEEEEEE-TTS-EEEB-GGGS-HHHHHH-HHHHTSHHHHHHHHHHHHHHB-SS--EEEEEEEETTEEEEEEEESSSSEEEEEEEEETTEEEEEEEETT-SS-EEEEEEEEESPP--